Protein 4BVF (pdb70)

CATH classification: 3.40.50.1220 (+1 more: 3.30.1600.10)

Solvent-accessible surface area: 12306 Å² total

Sequence (278 aa):
KLSLQDVAELIRARACQRVVVMVGAGISTPSGIPDFRSPGSGLYSNLQQYDLPYPEAIFELPFFFHNPKPFFTLAKELYPGNYKPNVTHYFLRLLHDKGLLLRLYTQNIDGLERVSGIPASKLVEAHGTFASATCTVCQRPFPGEDIRADVMADRVPRCPVCTGVVKPDIVFFGEPLPQRFLLHVVDFPMADLLLILGTSLEVEPFASLTEAVRSSVPRLLINRRDLVGPLAWHPRSRDVAQLGDVVHGVESLVELLGWTEEMRDLVQRETGKLSGVMR

GO terms:
  GO:0008053 mitochondrial fusion (P, IDA)
  GO:0005759 mitochondrial matrix (C, IDA)
  GO:1901671 positive regulation of superoxide dismutase activity (P, IDA)
  GO:1902553 positive regulation of catalase activity (P, IDA)
  GO:0005739 mitochondrion (C, IDA)
  GO:0008270 zinc ion binding (F, IDA)
  GO:0006476 protein deacetylation (P, IDA)
  GO:0141208 NAD-dependent protein lysine delactylase activity (F, IDA)
  GO:0034979 NAD-dependent protein lysine deacetylase activity (F, EXP)
  GO:0034983 peptidyl-lysine deacetylation (P, IMP)
  GO:0009060 aerobic respiration (P, IMP)
  GO:0005515 protein binding (F, IPI)
  GO:0005739 mitochondrion (C, IMP)
  GO:0034979 NAD-dependent protein lysine deacetylase activity (F, IMP)
  GO:1903862 positive regulation of oxidative phosphorylation (P, IMP)
  GO:0005739 mitochondrion (C, HTP)
  GO:0005654 nucleoplasm (C, TAS)
  GO:0005759 mitochondrial matrix (C, TAS)
  GO:0033558 protein lysine deacetylase activity (F, TAS)
  GO:0034979 NAD-dependent protein lysine deacetylase activity (F, TAS)

Structure (mmCIF, N/CA/C/O backbone):
data_4BVF
#
_entry.id   4BVF
#
_cell.length_a   80.500
_cell.length_b   127.550
_cell.length_c   76.340
_cell.angle_alpha   90.00
_cell.angle_beta   90.00
_cell.angle_gamma   90.00
#
_symmetry.space_group_name_H-M   'C 2 2 21'
#
loop_
_entity.id
_entity.type
_entity.pdbx_description
1 polymer 'NAD-DEPENDENT PROTEIN DEACETYLASE SIRTUIN-3, MITOCHONDRIAL'
2 polymer 'ACETYL-COENZYME A SYNTHETASE 2-LIKE, MITOCHONDRIAL'
3 non-polymer 'ZINC ION'
4 non-polymer 1,2-ETHANEDIOL
5 water water
#
loop_
_atom_site.group_PDB
_atom_site.id
_atom_site.type_symbol
_atom_site.label_atom_id
_atom_site.label_alt_id
_atom_site.label_comp_id
_atom_site.label_asym_id
_atom_site.label_entity_id
_atom_site.label_seq_id
_atom_site.pdbx_PDB_ins_code
_atom_site.Cartn_x
_atom_site.Cartn_y
_atom_site.Cartn_z
_atom_site.occupancy
_atom_site.B_iso_or_equiv
_atom_site.auth_seq_id
_atom_site.auth_comp_id
_atom_site.auth_asym_id
_atom_site.auth_atom_id
_atom_site.pdbx_PDB_model_num
ATOM 1 N N . LYS A 1 7 ? 4.549 -4.031 19.771 1.00 63.61 122 LYS A N 1
ATOM 2 C CA . LYS A 1 7 ? 4.826 -5.363 19.163 1.00 71.13 122 LYS A CA 1
ATOM 3 C C . LYS A 1 7 ? 4.574 -5.404 17.656 1.00 64.36 122 LYS A C 1
ATOM 4 O O . LYS A 1 7 ? 3.427 -5.318 17.215 1.00 60.77 122 LYS A O 1
ATOM 10 N N . LEU A 1 8 ? 5.666 -5.571 16.897 1.00 54.40 123 LEU A N 1
ATOM 11 C CA . LEU A 1 8 ? 5.676 -5.536 15.434 1.00 43.20 123 LEU A CA 1
ATOM 12 C C . LEU A 1 8 ? 5.126 -6.783 14.761 1.00 40.80 123 LEU A C 1
ATOM 13 O O . LEU A 1 8 ? 5.197 -7.866 15.299 1.00 42.26 123 LEU A O 1
ATOM 18 N N . SER A 1 9 ? 4.568 -6.609 13.572 1.00 38.96 124 SER A N 1
ATOM 19 C CA . SER A 1 9 ? 4.142 -7.718 12.746 1.00 40.44 124 SER A CA 1
ATOM 20 C C . SER A 1 9 ? 5.169 -7.932 11.623 1.00 39.70 124 SER A C 1
ATOM 21 O O . SER A 1 9 ? 6.146 -7.172 11.485 1.00 33.29 124 SER A O 1
ATOM 24 N N . LEU A 1 10 ? 4.920 -8.959 10.815 1.00 38.74 125 LEU A N 1
ATOM 25 C CA . LEU A 1 10 ? 5.731 -9.218 9.646 1.00 39.27 125 LEU A CA 1
ATOM 26 C C . LEU A 1 10 ? 5.665 -8.063 8.650 1.00 40.85 125 LEU A C 1
ATOM 27 O O . LEU A 1 10 ? 6.691 -7.700 8.047 1.00 38.00 125 LEU A O 1
ATOM 32 N N . GLN A 1 11 ? 4.469 -7.479 8.498 1.00 42.15 126 GLN A N 1
ATOM 33 C CA . GLN A 1 11 ? 4.269 -6.359 7.577 1.00 40.11 126 GLN A CA 1
ATOM 34 C C . GLN A 1 11 ? 5.102 -5.158 8.009 1.00 39.88 126 GLN A C 1
ATOM 35 O O . GLN A 1 11 ? 5.708 -4.485 7.159 1.00 36.79 126 GLN A O 1
ATOM 41 N N . ASP A 1 12 ? 5.140 -4.916 9.325 1.00 37.66 127 ASP A N 1
ATOM 42 C CA . ASP A 1 12 ? 5.944 -3.838 9.904 1.00 35.89 127 ASP A CA 1
ATOM 43 C C . ASP A 1 12 ? 7.371 -3.954 9.451 1.00 35.29 127 ASP A C 1
ATOM 44 O O . ASP A 1 12 ? 7.970 -2.975 9.026 1.00 42.62 127 ASP A O 1
ATOM 49 N N . VAL A 1 13 ? 7.908 -5.164 9.515 1.00 33.33 128 VAL A N 1
ATOM 50 C CA . VAL A 1 13 ? 9.296 -5.403 9.188 1.00 29.53 128 VAL A CA 1
ATOM 51 C C . VAL A 1 13 ? 9.521 -5.234 7.692 1.00 29.80 128 VAL A C 1
ATOM 52 O O . VAL A 1 13 ? 10.521 -4.619 7.276 1.00 29.34 128 VAL A O 1
ATOM 56 N N . ALA A 1 14 ? 8.604 -5.763 6.881 1.00 28.22 129 ALA A N 1
ATOM 57 C CA . ALA A 1 14 ? 8.688 -5.505 5.442 1.00 31.39 129 ALA A CA 1
ATOM 58 C C . ALA A 1 14 ? 8.705 -3.981 5.192 1.00 33.73 129 ALA A C 1
ATOM 59 O O . ALA A 1 14 ? 9.567 -3.479 4.473 1.00 34.80 129 ALA A O 1
ATOM 61 N N . GLU A 1 15 ? 7.791 -3.266 5.843 1.00 36.24 130 GLU A N 1
ATOM 62 C CA . GLU A 1 15 ? 7.646 -1.841 5.659 1.00 38.14 130 GLU A CA 1
ATOM 63 C C . GLU A 1 15 ? 8.889 -1.100 6.097 1.00 35.63 130 GLU A C 1
ATOM 64 O O . GLU A 1 15 ? 9.298 -0.146 5.408 1.00 36.28 130 GLU A O 1
ATOM 70 N N . LEU A 1 16 ? 9.514 -1.549 7.189 1.00 29.66 131 LEU A N 1
ATOM 71 C CA . LEU A 1 16 ? 10.773 -0.956 7.616 1.00 27.76 131 LEU A CA 1
ATOM 72 C C . LEU A 1 16 ? 11.830 -1.052 6.528 1.00 28.70 131 LEU A C 1
ATOM 73 O O . LEU A 1 16 ? 12.606 -0.104 6.325 1.00 29.22 131 LEU A O 1
ATOM 78 N N . ILE A 1 17 ? 11.873 -2.192 5.837 1.00 27.86 132 ILE A N 1
ATOM 79 C CA . ILE A 1 17 ? 12.833 -2.371 4.769 1.00 28.81 132 ILE A CA 1
ATOM 80 C C . ILE A 1 17 ? 12.466 -1.501 3.582 1.00 29.90 132 ILE A C 1
ATOM 81 O O . ILE A 1 17 ? 13.328 -0.820 2.999 1.00 31.44 132 ILE A O 1
ATOM 86 N N . ARG A 1 18 ? 11.182 -1.508 3.249 1.00 29.14 133 ARG A N 1
ATOM 87 C CA . ARG A 1 18 ? 10.679 -0.740 2.134 1.00 31.48 133 ARG A CA 1
ATOM 88 C C . ARG A 1 18 ? 10.966 0.772 2.275 1.00 32.55 133 ARG A C 1
ATOM 89 O O . ARG A 1 18 ? 11.184 1.441 1.278 1.00 34.71 133 ARG A O 1
ATOM 97 N N . ALA A 1 19 ? 10.993 1.254 3.521 1.00 31.94 134 ALA A N 1
ATOM 98 C CA . ALA A 1 19 ? 11.177 2.654 3.919 1.00 30.11 134 ALA A CA 1
ATOM 99 C C . ALA A 1 19 ? 12.652 2.980 4.076 1.00 32.32 134 ALA A C 1
ATOM 100 O O . ALA A 1 19 ? 13.029 4.128 4.383 1.00 31.52 134 ALA A O 1
ATOM 102 N N . ARG A 1 20 ? 13.490 1.957 3.884 1.00 33.77 135 ARG A N 1
ATOM 103 C CA . ARG A 1 20 ? 14.953 2.041 4.101 1.00 32.52 135 ARG A CA 1
ATOM 104 C C . ARG A 1 20 ? 15.266 2.436 5.514 1.00 32.38 135 ARG A C 1
ATOM 105 O O . ARG A 1 20 ? 16.344 2.954 5.787 1.00 32.37 135 ARG A O 1
ATOM 113 N N . ALA A 1 21 ? 14.317 2.160 6.418 1.00 34.11 136 ALA A N 1
ATOM 114 C CA . ALA A 1 21 ? 14.519 2.354 7.855 1.00 33.11 136 ALA A CA 1
ATOM 115 C C . ALA A 1 21 ? 15.506 1.316 8.329 1.00 36.67 136 ALA A C 1
ATOM 116 O O . ALA A 1 21 ? 16.163 1.523 9.345 1.00 39.97 136 ALA A O 1
ATOM 118 N N . CYS A 1 22 ? 15.597 0.203 7.587 1.00 37.59 137 CYS A N 1
ATOM 119 C CA . CYS A 1 22 ? 16.495 -0.924 7.882 1.00 36.56 137 CYS A CA 1
ATOM 120 C C . CYS A 1 22 ? 17.429 -1.171 6.722 1.00 34.92 137 CYS A C 1
ATOM 121 O O . CYS A 1 22 ? 16.985 -1.424 5.615 1.00 38.55 137 CYS A O 1
ATOM 124 N N . GLN A 1 23 ? 18.718 -1.122 6.950 1.00 33.30 138 GLN A N 1
ATOM 125 C CA . GLN A 1 23 ? 19.620 -1.135 5.813 1.00 37.91 138 GLN A CA 1
ATOM 126 C C . GLN A 1 23 ? 20.674 -2.197 5.916 1.00 39.04 138 GLN A C 1
ATOM 127 O O . GLN A 1 23 ? 21.348 -2.486 4.928 1.00 38.98 138 GLN A O 1
ATOM 133 N N . ARG A 1 24 ? 20.899 -2.688 7.129 1.00 38.74 139 ARG A N 1
ATOM 134 C CA . ARG A 1 24 ? 21.991 -3.621 7.353 1.00 40.44 139 ARG A CA 1
ATOM 135 C C . ARG A 1 24 ? 21.511 -4.840 8.127 1.00 35.05 139 ARG A C 1
ATOM 136 O O . ARG A 1 24 ? 21.423 -4.841 9.366 1.00 32.73 139 ARG A O 1
ATOM 144 N N . VAL A 1 25 ? 21.161 -5.852 7.343 1.00 30.58 140 VAL A N 1
ATOM 145 C CA . VAL A 1 25 ? 20.580 -7.080 7.840 1.00 29.48 140 VAL A CA 1
ATOM 146 C C . VAL A 1 25 ? 21.650 -8.156 8.084 1.00 28.54 140 VAL A C 1
ATOM 147 O O . VAL A 1 25 ? 22.491 -8.465 7.213 1.00 25.54 140 VAL A O 1
ATOM 151 N N . VAL A 1 26 ? 21.626 -8.708 9.287 1.00 26.83 141 VAL A N 1
ATOM 152 C CA . VAL A 1 26 ? 22.413 -9.876 9.573 1.00 28.20 141 VAL A CA 1
ATOM 153 C C . VAL A 1 26 ? 21.443 -11.048 9.616 1.00 30.48 141 VAL A C 1
ATOM 154 O O . VAL A 1 26 ? 20.272 -10.905 10.020 1.00 30.58 141 VAL A O 1
ATOM 158 N N . VAL A 1 27 ? 21.923 -12.205 9.180 1.00 30.00 142 VAL A N 1
ATOM 159 C CA . VAL A 1 27 ? 21.101 -13.400 9.173 1.00 27.75 142 VAL A CA 1
ATOM 160 C C . VAL A 1 27 ? 21.830 -14.593 9.803 1.00 27.75 142 VAL A C 1
ATOM 161 O O . VAL A 1 27 ? 22.989 -14.913 9.446 1.00 27.95 142 VAL A O 1
ATOM 165 N N . MET A 1 28 ? 21.114 -15.276 10.689 1.00 27.01 143 MET A N 1
ATOM 166 C CA . MET A 1 28 ? 21.532 -16.552 11.263 1.00 25.72 143 MET A CA 1
ATOM 167 C C . MET A 1 28 ? 20.658 -17.704 10.769 1.00 24.69 143 MET A C 1
ATOM 168 O O . MET A 1 28 ? 19.430 -17.604 10.792 1.00 23.93 143 MET A O 1
ATOM 173 N N . VAL A 1 29 ? 21.292 -18.794 10.313 1.00 24.15 144 VAL A N 1
ATOM 174 C CA . VAL A 1 29 ? 20.545 -19.949 9.798 1.00 23.16 144 VAL A CA 1
ATOM 175 C C . VAL A 1 29 ? 21.059 -21.288 10.310 1.00 23.97 144 VAL A C 1
ATOM 176 O O . VAL A 1 29 ? 22.215 -21.400 10.749 1.00 25.25 144 VAL A O 1
ATOM 180 N N . GLY A 1 30 ? 20.189 -22.299 10.259 1.00 23.65 145 GLY A N 1
ATOM 181 C CA . GLY A 1 30 ? 20.555 -23.665 10.663 1.00 23.80 145 GLY A CA 1
ATOM 182 C C . GLY A 1 30 ? 19.953 -24.672 9.699 1.00 23.71 145 GLY A C 1
ATOM 183 O O . GLY A 1 30 ? 19.368 -24.281 8.687 1.00 25.05 145 GLY A O 1
ATOM 184 N N . ALA A 1 31 ? 20.098 -25.958 10.013 1.00 22.03 146 ALA A N 1
ATOM 185 C CA . ALA A 1 31 ? 19.625 -27.058 9.174 1.00 20.52 146 ALA A CA 1
ATOM 186 C C . ALA A 1 31 ? 18.201 -26.927 8.636 1.00 20.21 146 ALA A C 1
ATOM 187 O O . ALA A 1 31 ? 17.912 -27.456 7.568 1.00 20.31 146 ALA A O 1
ATOM 189 N N . GLY A 1 32 ? 17.316 -26.242 9.362 1.00 20.46 147 GLY A N 1
ATOM 190 C CA . GLY A 1 32 ? 15.916 -26.056 8.927 1.00 20.77 147 GLY A CA 1
ATOM 191 C C . GLY A 1 32 ? 15.772 -25.352 7.562 1.00 22.49 147 GLY A C 1
ATOM 192 O O . GLY A 1 32 ? 14.778 -25.570 6.847 1.00 24.36 147 GLY A O 1
ATOM 193 N N . ILE A 1 33 ? 16.729 -24.497 7.182 1.00 19.97 148 ILE A N 1
ATOM 194 C CA . ILE A 1 33 ? 16.641 -23.850 5.867 1.00 19.78 148 ILE A CA 1
ATOM 195 C C . ILE A 1 33 ? 16.994 -24.809 4.746 1.00 20.63 148 ILE A C 1
ATOM 196 O O . ILE A 1 33 ? 16.743 -24.481 3.590 1.00 20.94 148 ILE A O 1
ATOM 201 N N . SER A 1 34 ? 17.587 -25.963 5.078 1.00 21.78 149 SER A N 1
ATOM 202 C CA . SER A 1 34 ? 17.961 -26.960 4.062 1.00 22.50 149 SER A CA 1
ATOM 203 C C . SER A 1 34 ? 17.151 -28.240 4.021 1.00 21.76 149 SER A C 1
ATOM 204 O O . SER A 1 34 ? 17.387 -29.076 3.159 1.00 23.91 149 SER A O 1
ATOM 207 N N . THR A 1 35 ? 16.167 -28.391 4.900 1.00 20.73 150 THR A N 1
ATOM 208 C CA . THR A 1 35 ? 15.246 -29.537 4.794 1.00 19.74 150 THR A CA 1
ATOM 209 C C . THR A 1 35 ? 14.406 -29.528 3.518 1.00 21.08 150 THR A C 1
ATOM 210 O O . THR A 1 35 ? 14.127 -30.601 2.970 1.00 22.80 150 THR A O 1
ATOM 214 N N . PRO A 1 36 ? 14.016 -28.326 3.011 1.00 21.87 151 PRO A N 1
ATOM 215 C CA . PRO A 1 36 ? 13.221 -28.387 1.745 1.00 21.87 151 PRO A CA 1
ATOM 216 C C . PRO A 1 36 ? 14.075 -28.847 0.556 1.00 24.55 151 PRO A C 1
ATOM 217 O O . PRO A 1 36 ? 13.544 -29.297 -0.455 1.00 29.29 151 PRO A O 1
ATOM 221 N N . SER A 1 37 ? 15.393 -28.787 0.698 1.00 24.95 152 SER A N 1
ATOM 222 C CA . SER A 1 37 ? 16.304 -29.244 -0.340 1.00 25.18 152 SER A CA 1
ATOM 223 C C . SER A 1 37 ? 16.481 -30.750 -0.283 1.00 26.90 152 SER A C 1
ATOM 224 O O . SER A 1 37 ? 17.161 -31.329 -1.135 1.00 23.87 152 SER A O 1
ATOM 227 N N . GLY A 1 38 ? 15.896 -31.368 0.753 1.00 29.83 153 GLY A N 1
ATOM 228 C CA . GLY A 1 38 ? 15.916 -32.832 0.922 1.00 29.50 153 GLY A CA 1
ATOM 229 C C . GLY A 1 38 ? 16.908 -33.312 1.967 1.00 32.43 153 GLY A C 1
ATOM 230 O O . GLY A 1 38 ? 17.076 -34.514 2.138 1.00 36.37 153 GLY A O 1
ATOM 231 N N . ILE A 1 39 ? 17.582 -32.381 2.651 1.00 28.46 154 ILE A N 1
ATOM 232 C CA . ILE A 1 39 ? 18.621 -32.736 3.582 1.00 25.65 154 ILE A CA 1
ATOM 233 C C . ILE A 1 39 ? 18.025 -32.741 4.963 1.00 27.12 154 ILE A C 1
ATOM 234 O O . ILE A 1 39 ? 17.509 -31.707 5.403 1.00 28.77 154 ILE A O 1
ATOM 239 N N . PRO A 1 40 ? 18.095 -33.885 5.664 1.00 25.47 155 PRO A N 1
ATOM 240 C CA . PRO A 1 40 ? 17.522 -33.948 7.020 1.00 25.49 155 PRO A CA 1
ATOM 241 C C . PRO A 1 40 ? 18.284 -33.117 8.079 1.00 28.26 155 PRO A C 1
ATOM 242 O O . PRO A 1 40 ? 19.525 -33.071 8.062 1.00 25.63 155 PRO A O 1
ATOM 246 N N . ASP A 1 41 ? 17.522 -32.487 8.992 1.00 29.40 156 ASP A N 1
ATOM 247 C CA . ASP A 1 41 ? 18.076 -31.872 10.196 1.00 29.24 156 ASP A CA 1
ATOM 248 C C . ASP A 1 41 ? 18.256 -32.859 11.373 1.00 30.90 156 ASP A C 1
ATOM 249 O O . ASP A 1 41 ? 18.232 -34.063 11.183 1.00 29.77 156 ASP A O 1
ATOM 254 N N . PHE A 1 42 ? 18.465 -32.336 12.580 1.00 33.78 157 PHE A N 1
ATOM 255 C CA . PHE A 1 42 ? 18.547 -33.150 13.791 1.00 34.26 157 PHE A CA 1
ATOM 256 C C . PHE A 1 42 ? 17.166 -33.336 14.395 1.00 35.60 157 PHE A C 1
ATOM 257 O O . PHE A 1 42 ? 16.769 -34.457 14.667 1.00 34.77 157 PHE A O 1
ATOM 265 N N . ARG A 1 43 ? 16.421 -32.235 14.549 1.00 38.42 158 ARG A N 1
ATOM 266 C CA . ARG A 1 43 ? 15.250 -32.179 15.440 1.00 37.18 158 ARG A CA 1
ATOM 267 C C . ARG A 1 43 ? 13.845 -32.262 14.823 1.00 38.24 158 ARG A C 1
ATOM 268 O O . ARG A 1 43 ? 12.864 -32.334 15.562 1.00 36.44 158 ARG A O 1
ATOM 276 N N . SER A 1 44 ? 13.718 -32.287 13.497 1.00 38.62 159 SER A N 1
ATOM 277 C CA . SER A 1 44 ? 12.400 -32.596 12.924 1.00 41.15 159 SER A CA 1
ATOM 278 C C . SER A 1 44 ? 11.927 -34.046 13.266 1.00 44.31 159 SER A C 1
ATOM 279 O O . SER A 1 44 ? 12.747 -35.002 13.306 1.00 41.52 159 SER A O 1
ATOM 282 N N . PRO A 1 45 ? 10.608 -34.216 13.530 1.00 47.70 160 PRO A N 1
ATOM 283 C CA . PRO A 1 45 ? 10.025 -35.569 13.796 1.00 42.34 160 PRO A CA 1
ATOM 284 C C . PRO A 1 45 ? 10.151 -36.487 12.577 1.00 39.39 160 PRO A C 1
ATOM 285 O O . PRO A 1 45 ? 10.042 -36.036 11.421 1.00 36.48 160 PRO A O 1
ATOM 289 N N . GLY A 1 46 ? 10.414 -37.762 12.809 1.00 36.61 161 GLY A N 1
ATOM 290 C CA . GLY A 1 46 ? 10.446 -38.695 11.685 1.00 39.40 161 GLY A CA 1
ATOM 291 C C . GLY A 1 46 ? 11.718 -38.612 10.862 1.00 44.85 161 GLY A C 1
ATOM 292 O O . GLY A 1 46 ? 12.516 -39.552 10.868 1.00 51.36 161 GLY A O 1
ATOM 293 N N . SER A 1 47 ? 11.925 -37.495 10.161 1.00 43.98 162 SER A N 1
ATOM 294 C CA . SER A 1 47 ? 13.092 -37.341 9.268 1.00 39.84 162 SER A CA 1
ATOM 295 C C . SER A 1 47 ? 14.340 -36.842 9.977 1.00 40.00 162 SER A C 1
ATOM 296 O O . SER A 1 47 ? 15.461 -36.973 9.447 1.00 37.31 162 SER A O 1
ATOM 299 N N . GLY A 1 48 ? 14.149 -36.236 11.150 1.00 38.14 163 GLY A N 1
ATOM 300 C CA . GLY A 1 48 ? 15.282 -35.661 11.874 1.00 40.40 163 GLY A CA 1
ATOM 301 C C . GLY A 1 48 ? 16.200 -36.774 12.354 1.00 40.79 163 GLY A C 1
ATOM 302 O O . GLY A 1 48 ? 15.749 -37.882 12.669 1.00 43.95 163 GLY A O 1
ATOM 303 N N . LEU A 1 49 ? 17.484 -36.473 12.4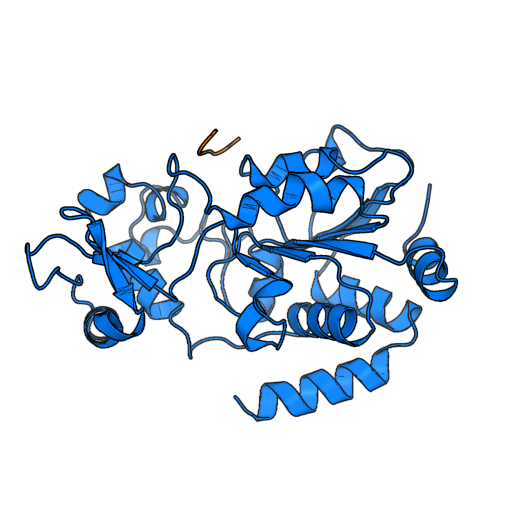20 1.00 38.48 164 LEU A N 1
ATOM 304 C CA . LEU A 1 49 ? 18.493 -37.422 12.865 1.00 36.81 164 LEU A CA 1
ATOM 305 C C . LEU A 1 49 ? 18.158 -38.126 14.185 1.00 36.10 164 LEU A C 1
ATOM 306 O O . LEU A 1 49 ? 18.490 -39.304 14.332 1.00 32.30 164 LEU A O 1
ATOM 311 N N . TYR A 1 50 ? 17.480 -37.430 15.110 1.00 34.66 165 TYR A N 1
ATOM 312 C CA . TYR A 1 50 ? 17.018 -38.048 16.366 1.00 35.23 165 TYR A CA 1
ATOM 313 C C . TYR A 1 50 ? 16.197 -39.298 16.158 1.00 35.69 165 TYR A C 1
ATOM 314 O O . TYR A 1 50 ? 16.302 -40.229 16.922 1.00 38.54 165 TYR A O 1
ATOM 323 N N . SER A 1 51 ? 15.402 -39.362 15.108 1.00 39.40 166 SER A N 1
ATOM 324 C CA . SER A 1 51 ? 14.682 -40.617 14.854 1.00 41.15 166 SER A CA 1
ATOM 325 C C . SER A 1 51 ? 15.246 -41.491 13.710 1.00 39.41 166 SER A C 1
ATOM 326 O O . SER A 1 51 ? 14.507 -42.219 13.071 1.00 42.67 166 SER A O 1
ATOM 329 N N . ASN A 1 52 ? 16.553 -41.444 13.471 1.00 38.15 167 ASN A N 1
ATOM 330 C CA . ASN A 1 52 ? 17.151 -42.227 12.389 1.00 38.29 167 ASN A CA 1
ATOM 331 C C . ASN A 1 52 ? 18.561 -42.683 12.671 1.00 41.15 167 ASN A C 1
ATOM 332 O O . ASN A 1 52 ? 19.420 -42.738 11.756 1.00 46.88 167 ASN A O 1
ATOM 337 N N . LEU A 1 53 ? 18.796 -43.015 13.933 1.00 38.75 168 LEU A N 1
ATOM 338 C CA . LEU A 1 53 ? 20.127 -43.310 14.407 1.00 41.40 168 LEU A CA 1
ATOM 339 C C . LEU A 1 53 ? 20.709 -44.629 13.851 1.00 47.63 168 LEU A C 1
ATOM 340 O O . LEU A 1 53 ? 21.913 -44.885 13.978 1.00 45.21 168 LEU A O 1
ATOM 345 N N . GLN A 1 54 ? 19.862 -45.460 13.236 1.00 57.01 169 GLN A N 1
ATOM 346 C CA . GLN A 1 54 ? 20.290 -46.770 12.737 1.00 58.12 169 GLN A CA 1
ATOM 347 C C . GLN A 1 54 ? 20.690 -46.769 11.281 1.00 59.52 169 GLN A C 1
ATOM 348 O O . GLN A 1 54 ? 21.617 -47.468 10.877 1.00 54.63 169 GLN A O 1
ATOM 354 N N . GLN A 1 55 ? 20.002 -45.981 10.477 1.00 64.47 170 GLN A N 1
ATOM 355 C CA . GLN A 1 55 ? 20.490 -45.793 9.134 1.00 73.49 170 GLN A CA 1
ATOM 356 C C . GLN A 1 55 ? 21.923 -45.260 9.251 1.00 71.04 170 GLN A C 1
ATOM 357 O O . GLN A 1 55 ? 22.733 -45.421 8.336 1.00 68.77 170 GLN A O 1
ATOM 363 N N . TYR A 1 56 ? 22.242 -44.652 10.394 1.00 67.41 171 TYR A N 1
ATOM 364 C CA . TYR A 1 56 ? 23.544 -44.001 10.549 1.00 63.03 171 TYR A CA 1
ATOM 365 C C . TYR A 1 56 ? 24.523 -44.714 11.468 1.00 54.78 171 TYR A C 1
ATOM 366 O O . TYR A 1 56 ? 25.735 -44.510 11.355 1.00 46.91 171 TYR A O 1
ATOM 375 N N . ASP A 1 57 ? 24.002 -45.542 12.371 1.00 49.03 172 ASP A N 1
ATOM 376 C CA . ASP A 1 57 ? 24.834 -46.291 13.325 1.00 46.74 172 ASP A CA 1
ATOM 377 C C . ASP A 1 57 ? 25.496 -45.392 14.404 1.00 45.37 172 ASP A C 1
ATOM 378 O O . ASP A 1 57 ? 26.650 -45.562 14.793 1.00 42.56 172 ASP A O 1
ATOM 383 N N . LEU A 1 58 ? 24.727 -44.422 14.870 1.00 43.89 173 LEU A N 1
ATOM 384 C CA . LEU A 1 58 ? 25.131 -43.488 15.897 1.00 38.24 173 LEU A CA 1
ATOM 385 C C . LEU A 1 58 ? 24.470 -43.874 17.209 1.00 36.16 173 LEU A C 1
ATOM 386 O O . LEU A 1 58 ? 23.324 -44.329 17.206 1.00 38.16 173 LEU A O 1
ATOM 391 N N . PRO A 1 59 ? 25.174 -43.690 18.340 1.00 34.37 174 PRO A N 1
ATOM 392 C CA . PRO A 1 59 ? 24.491 -43.824 19.643 1.00 31.00 174 PRO A CA 1
ATOM 393 C C . PRO A 1 59 ? 23.485 -42.668 19.842 1.00 29.27 174 PRO A C 1
ATOM 394 O O . PRO A 1 59 ? 22.459 -42.839 20.502 1.00 30.69 174 PRO A O 1
ATOM 398 N N . TYR A 1 60 ? 23.776 -41.515 19.251 1.00 26.54 175 TYR A N 1
ATOM 399 C CA . TYR A 1 60 ? 22.977 -40.302 19.404 1.00 28.63 175 TYR A CA 1
ATOM 400 C C . TYR A 1 60 ? 23.462 -39.308 18.334 1.00 30.25 175 TYR A C 1
ATOM 401 O O . TYR A 1 60 ? 24.583 -39.415 17.835 1.00 30.22 175 TYR A O 1
ATOM 410 N N . PRO A 1 61 ? 22.619 -38.346 17.957 1.00 31.20 176 PRO A N 1
ATOM 411 C CA . PRO A 1 61 ? 22.966 -37.547 16.756 1.00 31.23 176 PRO A CA 1
ATOM 412 C C . PRO A 1 61 ? 24.291 -36.808 16.868 1.00 29.49 176 PRO A C 1
ATOM 413 O O . PRO A 1 61 ? 25.088 -36.858 15.952 1.00 28.26 176 PRO A O 1
ATOM 417 N N . GLU A 1 62 ? 24.524 -36.135 17.993 1.00 32.35 177 GLU A N 1
ATOM 418 C CA . GLU A 1 62 ? 25.740 -35.308 18.184 1.00 31.30 177 GLU A CA 1
ATOM 419 C C . GLU A 1 62 ? 27.071 -36.081 17.973 1.00 29.56 177 GLU A C 1
ATOM 420 O O . GLU A 1 62 ? 28.075 -35.464 17.663 1.00 31.79 177 GLU A O 1
ATOM 426 N N . ALA A 1 63 ? 27.074 -37.405 18.156 1.00 26.16 178 ALA A N 1
ATOM 427 C CA . ALA A 1 63 ? 28.288 -38.222 18.064 1.00 27.62 178 ALA A CA 1
ATOM 428 C C . ALA A 1 63 ? 29.013 -38.045 16.709 1.00 28.50 178 ALA A C 1
ATOM 429 O O . ALA A 1 63 ? 30.267 -38.088 16.614 1.00 27.31 178 ALA A O 1
ATOM 431 N N . ILE A 1 64 ? 28.211 -37.861 15.664 1.00 25.88 179 ILE A N 1
ATOM 432 C CA . ILE A 1 64 ? 28.742 -37.682 14.342 1.00 25.59 179 ILE A CA 1
ATOM 433 C C . ILE A 1 64 ? 29.705 -36.460 14.303 1.00 24.90 179 ILE A C 1
ATOM 434 O O . ILE A 1 64 ? 30.565 -36.388 13.443 1.00 23.10 179 ILE A O 1
ATOM 439 N N . PHE A 1 65 ? 29.575 -35.537 15.265 1.00 22.77 180 PHE A N 1
ATOM 440 C CA . PHE A 1 65 ? 30.436 -34.362 15.349 1.00 22.19 180 PHE A CA 1
ATOM 441 C C . PHE A 1 65 ? 31.272 -34.319 16.612 1.00 21.35 180 PHE A C 1
ATOM 442 O O . PHE A 1 65 ? 31.621 -33.249 17.081 1.00 23.75 180 PHE A O 1
ATOM 450 N N . GLU A 1 66 ? 31.612 -35.477 17.146 1.00 20.28 181 GLU A N 1
ATOM 451 C CA . GLU A 1 66 ? 32.435 -35.543 18.349 1.00 19.67 181 GLU A CA 1
ATOM 452 C C . GLU A 1 66 ? 33.678 -36.293 18.010 1.00 19.76 181 GLU A C 1
ATOM 453 O O . GLU A 1 66 ? 33.663 -37.286 17.251 1.00 21.30 181 GLU A O 1
ATOM 459 N N . LEU A 1 67 ? 34.777 -35.833 18.561 1.00 18.62 182 LEU A N 1
ATOM 460 C CA . LEU A 1 67 ? 36.040 -36.382 18.175 1.00 17.80 182 LEU A CA 1
ATOM 461 C C . LEU A 1 67 ? 36.226 -37.773 18.757 1.00 17.35 182 LEU A C 1
ATOM 462 O O . LEU A 1 67 ? 36.754 -38.643 18.073 1.00 17.08 182 LEU A O 1
ATOM 467 N N . PRO A 1 68 ? 35.794 -38.000 20.022 1.00 17.87 183 PRO A N 1
ATOM 468 C CA . PRO A 1 68 ? 36.071 -39.347 20.574 1.00 18.41 183 PRO A CA 1
ATOM 469 C C . PRO A 1 68 ? 35.394 -40.434 19.743 1.00 18.98 183 PRO A C 1
ATOM 470 O O . PRO A 1 68 ? 36.019 -41.453 19.360 1.00 18.23 183 PRO A O 1
ATOM 474 N N . PHE A 1 69 ? 34.134 -40.205 19.420 1.00 20.47 184 PHE A N 1
ATOM 475 C CA . PHE A 1 69 ? 33.459 -41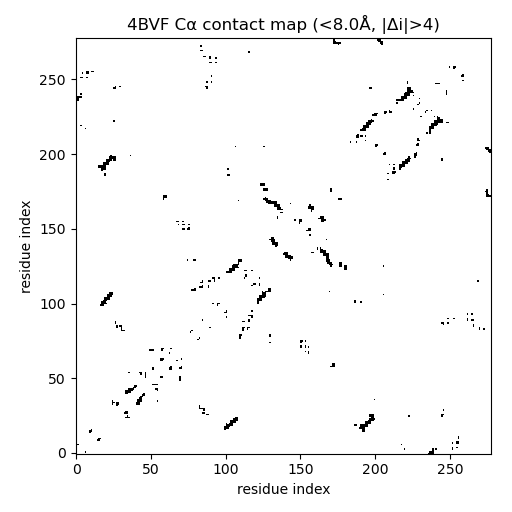.157 18.592 1.00 23.32 184 PHE A CA 1
ATOM 476 C C . PHE A 1 69 ? 34.095 -41.225 17.180 1.00 22.92 184 PHE A C 1
ATOM 477 O O . PHE A 1 69 ? 34.251 -42.306 16.602 1.00 21.42 184 PHE A O 1
ATOM 485 N N . PHE A 1 70 ? 34.478 -40.070 16.637 1.00 21.95 185 PHE A N 1
ATOM 486 C CA . PHE A 1 70 ? 35.055 -40.031 15.291 1.00 20.13 185 PHE A CA 1
ATOM 487 C C . PHE A 1 70 ? 36.277 -40.909 15.248 1.00 21.48 185 PHE A C 1
ATOM 488 O O . PHE A 1 70 ? 36.361 -41.764 14.365 1.00 22.87 185 PHE A O 1
ATOM 496 N N . PHE A 1 71 ? 37.217 -40.737 16.199 1.00 21.36 186 PHE A N 1
ATOM 497 C CA . PHE A 1 71 ? 38.473 -41.510 16.139 1.00 20.57 186 PHE A CA 1
ATOM 498 C C . PHE A 1 71 ? 38.215 -42.961 16.415 1.00 22.21 186 PHE A C 1
ATOM 499 O O . PHE A 1 71 ? 38.881 -43.827 15.913 1.00 22.62 186 PHE A O 1
ATOM 507 N N . HIS A 1 72 ? 37.182 -43.228 17.185 1.00 27.49 187 HIS A N 1
ATOM 508 C CA . HIS A 1 72 ? 36.744 -44.594 17.373 1.00 29.40 187 HIS A CA 1
ATOM 509 C C . HIS A 1 72 ? 36.177 -45.179 16.073 1.00 27.83 187 HIS A C 1
ATOM 510 O O . HIS A 1 72 ? 36.465 -46.328 15.707 1.00 27.42 187 HIS A O 1
ATOM 517 N N . ASN A 1 73 ? 35.371 -44.381 15.379 1.00 26.34 188 ASN A N 1
ATOM 518 C CA . ASN A 1 73 ? 34.718 -44.851 14.187 1.00 24.13 188 ASN A CA 1
ATOM 519 C C . ASN A 1 73 ? 34.290 -43.765 13.177 1.00 24.35 188 ASN A C 1
ATOM 520 O O . ASN A 1 73 ? 33.239 -43.128 13.302 1.00 23.19 188 ASN A O 1
ATOM 525 N N . PRO A 1 74 ? 35.109 -43.567 12.148 1.00 22.87 189 PRO A N 1
ATOM 526 C CA . PRO A 1 74 ? 34.864 -42.423 11.278 1.00 22.93 189 PRO A CA 1
ATOM 527 C C . PRO A 1 74 ? 33.845 -42.707 10.174 1.00 24.65 189 PRO A C 1
ATOM 528 O O . PRO A 1 74 ? 33.425 -41.781 9.447 1.00 24.39 189 PRO A O 1
ATOM 532 N N . LYS A 1 75 ? 33.452 -43.975 10.048 1.00 26.55 190 LYS A N 1
ATOM 533 C CA . LYS A 1 75 ? 32.495 -44.404 9.012 1.00 28.12 190 LYS A CA 1
ATOM 534 C C . LYS A 1 75 ? 31.180 -43.554 8.924 1.00 27.24 190 LYS A C 1
ATOM 535 O O . LYS A 1 75 ? 30.830 -43.048 7.820 1.00 26.69 190 LYS A O 1
ATOM 541 N N . PRO A 1 76 ? 30.448 -43.407 10.058 1.00 25.55 191 PRO A N 1
ATOM 542 C CA . PRO A 1 76 ? 29.208 -42.628 9.962 1.00 25.87 191 PRO A CA 1
ATOM 543 C C . PRO A 1 76 ? 29.463 -41.175 9.501 1.00 27.21 191 PRO A C 1
ATOM 544 O O . PRO A 1 76 ? 28.826 -40.705 8.544 1.00 28.81 191 PRO A O 1
ATOM 548 N N . PHE A 1 77 ? 30.405 -40.478 10.121 1.00 24.25 192 PHE A N 1
ATOM 549 C CA . PHE A 1 77 ? 30.684 -39.163 9.624 1.00 24.06 192 PHE A CA 1
ATOM 550 C C . PHE A 1 77 ? 30.950 -39.195 8.138 1.00 23.40 192 PHE A C 1
ATOM 551 O O . PHE A 1 77 ? 30.411 -38.404 7.398 1.00 23.93 192 PHE A O 1
ATOM 559 N N . PHE A 1 78 ? 31.805 -40.105 7.696 1.00 25.44 193 PHE A N 1
ATOM 560 C CA . PHE A 1 78 ? 32.186 -40.130 6.269 1.00 25.04 193 PHE A CA 1
ATOM 561 C C . PHE A 1 78 ? 31.088 -40.504 5.265 1.00 25.29 193 PHE A C 1
ATOM 562 O O . PHE A 1 78 ? 31.149 -40.105 4.120 1.00 25.87 193 PHE A O 1
ATOM 570 N N . THR A 1 79 ? 30.102 -41.280 5.721 1.00 24.43 194 THR A N 1
ATOM 571 C CA . THR A 1 79 ? 28.844 -41.469 5.034 1.00 24.00 194 THR A CA 1
ATOM 572 C C . THR A 1 79 ? 28.087 -40.179 4.828 1.00 25.06 194 THR A C 1
ATOM 573 O O . THR A 1 79 ? 27.633 -39.886 3.734 1.00 27.89 194 THR A O 1
ATOM 577 N N . LEU A 1 80 ? 27.933 -39.402 5.886 1.00 26.00 195 LEU A N 1
ATOM 578 C CA . LEU A 1 80 ? 27.328 -38.086 5.767 1.00 27.26 195 LEU A CA 1
ATOM 579 C C . LEU A 1 80 ? 28.142 -37.203 4.834 1.00 29.56 195 LEU A C 1
ATOM 580 O O . LEU A 1 80 ? 27.588 -36.450 4.027 1.00 30.52 195 LEU A O 1
ATOM 585 N N . ALA A 1 81 ? 29.462 -37.275 4.949 1.00 29.66 196 ALA A N 1
ATOM 586 C CA . ALA A 1 81 ? 30.298 -36.513 4.052 1.00 30.45 196 ALA A CA 1
ATOM 587 C C . ALA A 1 81 ? 29.990 -36.914 2.604 1.00 30.62 196 ALA A C 1
ATOM 588 O O . ALA A 1 81 ? 29.849 -36.073 1.723 1.00 29.66 196 ALA A O 1
ATOM 590 N N . LYS A 1 82 ? 29.873 -38.214 2.371 1.00 32.01 197 LYS A N 1
ATOM 591 C CA . LYS A 1 82 ? 29.508 -38.732 1.054 1.00 32.43 197 LYS A CA 1
ATOM 592 C C . LYS A 1 82 ? 28.195 -38.098 0.554 1.00 31.79 197 LYS A C 1
ATOM 593 O O . LYS A 1 82 ? 28.141 -37.540 -0.552 1.00 25.82 197 LYS A O 1
ATOM 599 N N . GLU A 1 83 ? 27.161 -38.167 1.410 1.00 34.53 198 GLU A N 1
ATOM 600 C CA . GLU A 1 83 ? 25.832 -37.613 1.104 1.00 35.99 198 GLU A CA 1
ATOM 601 C C . GLU A 1 83 ? 25.879 -36.131 0.834 1.00 37.32 198 GLU A C 1
ATOM 602 O O . GLU A 1 83 ? 25.186 -35.679 -0.059 1.00 40.69 198 GLU A O 1
ATOM 608 N N . LEU A 1 84 ? 26.712 -35.383 1.568 1.00 36.94 199 LEU A N 1
ATOM 609 C CA . LEU A 1 84 ? 26.653 -33.932 1.521 1.00 38.92 199 LEU A CA 1
ATOM 610 C C . LEU A 1 84 ? 27.688 -33.344 0.636 1.00 47.74 199 LEU A C 1
ATOM 611 O O . LEU A 1 84 ? 27.862 -32.124 0.637 1.00 58.31 199 LEU A O 1
ATOM 616 N N . TYR A 1 85 ? 28.420 -34.170 -0.089 1.00 53.37 200 TYR A N 1
ATOM 617 C CA . TYR A 1 85 ? 29.574 -33.619 -0.748 1.00 59.67 200 TYR A CA 1
ATOM 618 C C . TYR A 1 85 ? 29.099 -32.808 -1.946 1.00 68.57 200 TYR A C 1
ATOM 619 O O . TYR A 1 85 ? 28.232 -33.283 -2.713 1.00 68.43 200 TYR A O 1
ATOM 628 N N . PRO A 1 86 ? 29.610 -31.553 -2.059 1.00 74.52 201 PRO A N 1
ATOM 629 C CA . PRO A 1 86 ? 29.305 -30.660 -3.165 1.00 70.18 201 PRO A CA 1
ATOM 630 C C . PRO A 1 86 ? 28.946 -31.411 -4.449 1.00 64.71 201 PRO A C 1
ATOM 631 O O . PRO A 1 86 ? 29.650 -32.327 -4.852 1.00 66.86 201 PRO A O 1
ATOM 635 N N . GLY A 1 87 ? 27.824 -31.026 -5.049 1.00 63.14 202 GLY A N 1
ATOM 636 C CA . GLY A 1 87 ? 27.259 -31.687 -6.206 1.00 50.24 202 GLY A CA 1
ATOM 637 C C . GLY A 1 87 ? 25.848 -32.128 -5.864 1.00 54.90 202 GLY A C 1
ATOM 638 O O . GLY A 1 87 ? 24.916 -31.945 -6.635 1.00 53.21 202 GLY A O 1
ATOM 639 N N . ASN A 1 88 ? 25.668 -32.670 -4.667 1.00 57.52 203 ASN A N 1
ATOM 640 C CA . ASN A 1 88 ? 24.532 -33.555 -4.431 1.00 52.37 203 ASN A CA 1
ATOM 641 C C . ASN A 1 88 ? 23.129 -32.918 -4.279 1.00 51.81 203 ASN A C 1
ATOM 642 O O . ASN A 1 88 ? 22.154 -33.328 -4.923 1.00 48.92 203 ASN A O 1
ATOM 647 N N . TYR A 1 89 ? 23.023 -31.927 -3.411 1.00 47.15 204 TYR A N 1
ATOM 648 C CA . TYR A 1 89 ? 21.748 -31.297 -3.185 1.00 38.96 204 TYR A CA 1
ATOM 649 C C . TYR A 1 89 ? 21.753 -29.931 -3.831 1.00 33.79 204 TYR A C 1
ATOM 650 O O . TYR A 1 89 ? 22.792 -29.466 -4.240 1.00 36.11 204 TYR A O 1
ATOM 659 N N . LYS A 1 90 ? 20.610 -29.280 -3.944 1.00 31.47 205 LYS A N 1
ATOM 660 C CA . LYS A 1 90 ? 20.580 -27.955 -4.559 1.00 31.39 205 LYS A CA 1
ATOM 661 C C . LYS A 1 90 ? 20.040 -26.941 -3.591 1.00 29.17 205 LYS A C 1
ATOM 662 O O . LYS A 1 90 ? 19.317 -27.293 -2.671 1.00 31.45 205 LYS A O 1
ATOM 668 N N . PRO A 1 91 ? 20.332 -25.656 -3.802 1.00 26.95 206 PRO A N 1
ATOM 669 C CA . PRO A 1 91 ? 19.674 -24.697 -2.897 1.00 25.80 206 PRO A CA 1
ATOM 670 C C . PRO A 1 91 ? 18.153 -24.654 -3.114 1.00 26.34 206 PRO A C 1
ATOM 671 O O . PRO A 1 91 ? 17.683 -25.011 -4.201 1.00 32.84 206 PRO A O 1
ATOM 675 N N . ASN A 1 92 ? 17.377 -24.251 -2.116 1.00 23.76 207 ASN A N 1
ATOM 676 C CA . ASN A 1 92 ? 15.963 -24.047 -2.332 1.00 22.46 207 ASN A CA 1
ATOM 677 C C . ASN A 1 92 ? 15.678 -22.582 -2.211 1.00 22.64 207 ASN A C 1
ATOM 678 O O . ASN A 1 92 ? 16.606 -21.772 -2.117 1.00 20.77 207 ASN A O 1
ATOM 683 N N . VAL A 1 93 ? 14.384 -22.254 -2.151 1.00 23.70 208 VAL A N 1
ATOM 684 C CA . VAL A 1 93 ? 13.897 -20.870 -2.202 1.00 22.13 208 VAL A CA 1
ATOM 685 C C . VAL A 1 93 ? 14.373 -20.073 -1.013 1.00 23.55 208 VAL A C 1
ATOM 686 O O . VAL A 1 93 ? 14.648 -18.872 -1.129 1.00 24.15 208 VAL A O 1
ATOM 690 N N . THR A 1 94 ? 14.487 -20.736 0.132 1.00 23.36 209 THR A N 1
ATOM 691 C CA . THR A 1 94 ? 15.026 -20.048 1.297 1.00 24.41 209 THR A CA 1
ATOM 692 C C . THR A 1 94 ? 16.429 -19.504 0.966 1.00 24.72 209 THR A C 1
ATOM 693 O O . THR A 1 94 ? 16.724 -18.341 1.194 1.00 22.71 209 THR A O 1
ATOM 697 N N . HIS A 1 95 ? 17.280 -20.341 0.386 1.00 25.90 210 HIS A N 1
ATOM 698 C CA . HIS A 1 95 ? 18.610 -19.872 0.006 1.00 27.49 210 HIS A CA 1
ATOM 699 C C . HIS A 1 95 ? 18.555 -18.716 -0.975 1.00 28.02 210 HIS A C 1
ATOM 700 O O . HIS A 1 95 ? 19.286 -17.747 -0.807 1.00 32.01 210 HIS A O 1
ATOM 707 N N . TYR A 1 96 ? 17.724 -18.823 -2.007 1.00 27.58 211 TYR A N 1
ATOM 708 C CA . TYR A 1 96 ? 17.724 -17.801 -3.068 1.00 27.55 211 TYR A CA 1
ATOM 709 C C . TYR A 1 96 ? 17.168 -16.480 -2.553 1.00 28.77 211 TYR A C 1
ATOM 710 O O . TYR A 1 96 ? 17.596 -15.401 -2.996 1.00 28.71 211 TYR A O 1
ATOM 719 N N . PHE A 1 97 ? 16.247 -16.556 -1.588 1.00 27.10 212 PHE A N 1
ATOM 720 C CA . PHE A 1 97 ? 15.796 -15.339 -0.933 1.00 27.73 212 PHE A CA 1
ATOM 721 C C . PHE A 1 97 ? 16.975 -14.582 -0.269 1.00 28.64 212 PHE A C 1
ATOM 722 O O . PHE A 1 97 ? 17.086 -13.348 -0.355 1.00 29.06 212 PHE A O 1
ATOM 730 N N . LEU A 1 98 ? 17.858 -15.333 0.376 1.00 27.23 213 LEU A N 1
ATOM 731 C CA . LEU A 1 98 ? 18.992 -14.736 1.019 1.00 27.96 213 LEU A CA 1
ATOM 732 C C . LEU A 1 98 ? 19.880 -14.164 -0.072 1.00 28.43 213 LEU A C 1
ATOM 733 O O . LEU A 1 98 ? 20.446 -13.054 0.064 1.00 28.97 213 LEU A O 1
ATOM 738 N N . ARG A 1 99 ? 19.965 -14.900 -1.177 1.00 25.52 214 ARG A N 1
ATOM 739 C CA . ARG A 1 99 ? 20.764 -14.426 -2.301 1.00 25.75 214 ARG A CA 1
ATOM 740 C C . ARG A 1 99 ? 20.232 -13.089 -2.800 1.00 25.46 214 ARG A C 1
ATOM 741 O O . ARG A 1 99 ? 21.006 -12.188 -3.090 1.00 23.67 214 ARG A O 1
ATOM 749 N N . LEU A 1 100 ? 18.899 -12.982 -2.839 1.00 25.92 215 LEU A N 1
ATOM 750 C CA . LEU A 1 100 ? 18.200 -11.822 -3.365 1.00 25.47 215 LEU A CA 1
ATOM 751 C C . LEU A 1 100 ? 18.348 -10.623 -2.436 1.00 26.96 215 LEU A C 1
ATOM 752 O O . LEU A 1 100 ? 18.434 -9.483 -2.920 1.00 27.74 215 LEU A O 1
ATOM 757 N N . LEU A 1 101 ? 18.391 -10.903 -1.119 1.00 26.39 216 LEU A N 1
ATOM 758 C CA . LEU A 1 101 ? 18.743 -9.938 -0.059 1.00 24.96 216 LEU A CA 1
ATOM 759 C C . LEU A 1 101 ? 20.132 -9.337 -0.350 1.00 27.59 216 LEU A C 1
ATOM 760 O O . LEU A 1 101 ? 20.326 -8.104 -0.304 1.00 28.58 216 LEU A O 1
ATOM 765 N N . HIS A 1 102 ? 21.092 -10.205 -0.683 1.00 27.86 217 HIS A N 1
ATOM 766 C CA . HIS A 1 102 ? 22.430 -9.745 -1.020 1.00 26.31 217 HIS A CA 1
ATOM 767 C C . HIS A 1 102 ? 22.372 -8.841 -2.227 1.00 26.63 217 HIS A C 1
ATOM 768 O O . HIS A 1 102 ? 22.898 -7.725 -2.207 1.00 26.91 217 HIS A O 1
ATOM 775 N N . ASP A 1 103 ? 21.730 -9.347 -3.279 1.00 27.87 218 ASP A N 1
ATOM 776 C CA . ASP A 1 103 ? 21.675 -8.684 -4.580 1.00 28.16 218 ASP A CA 1
ATOM 777 C C . ASP A 1 103 ? 20.985 -7.342 -4.466 1.00 28.47 218 ASP A C 1
ATOM 778 O O . ASP A 1 103 ? 21.307 -6.405 -5.193 1.00 27.08 218 ASP A O 1
ATOM 783 N N . LYS A 1 104 ? 20.042 -7.250 -3.534 1.00 29.33 219 LYS A N 1
ATOM 784 C CA . LYS A 1 104 ? 19.332 -5.996 -3.322 1.00 28.45 219 LYS A CA 1
ATOM 785 C C . LYS A 1 104 ? 20.077 -5.024 -2.403 1.00 28.89 219 LYS A C 1
ATOM 786 O O . LYS A 1 104 ? 19.546 -3.971 -2.097 1.00 33.79 219 LYS A O 1
ATOM 792 N N . GLY A 1 105 ? 21.317 -5.355 -2.012 1.00 27.06 220 GLY A N 1
ATOM 793 C CA . GLY A 1 105 ? 22.195 -4.460 -1.237 1.00 23.46 220 GLY A CA 1
ATOM 794 C C . GLY A 1 105 ? 21.878 -4.480 0.239 1.00 25.38 220 GLY A C 1
ATOM 795 O O . GLY A 1 105 ? 22.367 -3.659 1.016 1.00 26.11 220 GLY A O 1
ATOM 796 N N . LEU A 1 106 ? 21.096 -5.458 0.665 1.00 25.99 221 LEU A N 1
ATOM 797 C CA . LEU A 1 106 ? 20.705 -5.521 2.076 1.00 24.95 221 LEU A CA 1
ATOM 798 C C . LEU A 1 106 ? 21.561 -6.372 3.022 1.00 24.41 221 LEU A C 1
ATOM 799 O O . LEU A 1 106 ? 21.439 -6.247 4.257 1.00 23.78 221 LEU A O 1
ATOM 804 N N . LEU A 1 107 ? 22.402 -7.252 2.481 1.00 24.02 222 LEU A N 1
ATOM 805 C CA . LEU A 1 107 ? 23.016 -8.264 3.359 1.00 23.82 222 LEU A CA 1
ATOM 806 C C . LEU A 1 107 ? 24.333 -7.828 3.950 1.00 25.27 222 LEU A C 1
ATOM 807 O O . LEU A 1 107 ? 25.322 -7.723 3.228 1.00 26.94 222 LEU A O 1
ATOM 812 N N . LEU A 1 108 ? 24.351 -7.579 5.254 1.00 25.91 223 LEU A N 1
ATOM 813 C CA . LEU A 1 108 ? 25.588 -7.290 5.934 1.00 27.41 223 LEU A CA 1
ATOM 814 C C . LEU A 1 108 ? 26.449 -8.542 5.999 1.00 28.60 223 LEU A C 1
ATOM 815 O O . LEU A 1 108 ? 27.576 -8.553 5.505 1.00 29.81 223 LEU A O 1
ATOM 820 N N . ARG A 1 109 ? 25.910 -9.592 6.616 1.00 29.72 224 ARG A N 1
ATOM 821 C CA . ARG A 1 109 ? 26.590 -10.884 6.707 1.00 29.51 224 ARG A CA 1
ATOM 822 C C . ARG A 1 109 ? 25.584 -11.968 6.914 1.00 28.95 224 ARG A C 1
ATOM 823 O O . ARG A 1 109 ? 24.507 -11.740 7.514 1.00 31.99 224 ARG A O 1
ATOM 831 N N . LEU A 1 110 ? 25.933 -13.157 6.438 1.00 26.54 225 LEU A N 1
ATOM 832 C CA . LEU A 1 110 ? 25.108 -14.328 6.699 1.00 25.13 225 LEU A CA 1
ATOM 833 C C . LEU A 1 110 ? 25.914 -15.352 7.491 1.00 27.46 225 LEU A C 1
ATOM 834 O O . LEU A 1 110 ? 26.939 -15.916 7.014 1.00 28.40 225 LEU A O 1
ATOM 839 N N . TYR A 1 111 ? 25.455 -15.593 8.711 1.00 26.07 226 TYR A N 1
ATOM 840 C CA . TYR A 1 111 ? 26.092 -16.571 9.552 1.00 25.18 226 TYR A CA 1
ATOM 841 C C . TYR A 1 111 ? 25.299 -17.859 9.481 1.00 26.52 226 TYR A C 1
ATOM 842 O O . TYR A 1 111 ? 24.061 -17.859 9.646 1.00 27.66 226 TYR A O 1
ATOM 851 N N . THR A 1 112 ? 26.002 -18.961 9.230 1.00 25.12 227 THR A N 1
ATOM 852 C CA . THR A 1 112 ? 25.349 -20.265 9.007 1.00 22.99 227 THR A CA 1
ATOM 853 C C . THR A 1 112 ? 25.972 -21.386 9.845 1.00 24.06 227 THR A C 1
ATOM 854 O O . THR A 1 112 ? 27.204 -21.523 9.915 1.00 23.87 227 THR A O 1
ATOM 858 N N . GLN A 1 113 ? 25.125 -22.201 10.462 1.00 23.97 228 GLN A N 1
ATOM 859 C CA . GLN A 1 113 ? 25.592 -23.388 11.136 1.00 22.36 228 GLN A CA 1
ATOM 860 C C . GLN A 1 113 ? 25.738 -24.529 10.141 1.00 22.72 228 GLN A C 1
ATOM 861 O O . GLN A 1 113 ? 26.417 -25.503 10.436 1.00 24.12 228 GLN A O 1
ATOM 867 N N . ASN A 1 114 ? 25.121 -24.421 8.963 1.00 21.32 229 ASN A N 1
ATOM 868 C CA . ASN A 1 114 ? 25.127 -25.529 8.001 1.00 21.89 229 ASN A CA 1
ATOM 869 C C . ASN A 1 114 ? 26.510 -25.855 7.415 1.00 23.09 229 ASN A C 1
ATOM 870 O O . ASN A 1 114 ? 27.370 -24.971 7.299 1.00 23.61 229 ASN A O 1
ATOM 875 N N . ILE A 1 115 ? 26.703 -27.118 7.020 1.00 21.98 230 ILE A N 1
ATOM 876 C CA . ILE A 1 115 ? 27.918 -27.557 6.346 1.00 21.67 230 ILE A CA 1
ATOM 877 C C . ILE A 1 115 ? 27.654 -28.067 4.913 1.00 23.36 230 ILE A C 1
ATOM 878 O O . ILE A 1 115 ? 28.516 -28.699 4.269 1.00 24.08 230 ILE A O 1
ATOM 883 N N . ASP A 1 116 ? 26.468 -27.779 4.390 1.00 24.34 231 ASP A N 1
ATOM 884 C CA . ASP A 1 116 ? 26.078 -28.328 3.087 1.00 23.79 231 ASP A CA 1
ATOM 885 C C . ASP A 1 116 ? 26.550 -27.460 1.928 1.00 23.72 231 ASP A C 1
ATOM 886 O O . ASP A 1 116 ? 26.313 -27.815 0.784 1.00 25.05 231 ASP A O 1
ATOM 891 N N . GLY A 1 117 ? 27.167 -26.313 2.220 1.00 22.35 232 GLY A N 1
ATOM 892 C CA . GLY A 1 117 ? 27.669 -25.392 1.197 1.00 21.10 232 GLY A CA 1
ATOM 893 C C . GLY A 1 117 ? 26.635 -24.718 0.307 1.00 22.72 232 GLY A C 1
ATOM 894 O O . GLY A 1 117 ? 26.977 -24.034 -0.663 1.00 21.99 232 GLY A O 1
ATOM 895 N N . LEU A 1 118 ? 25.351 -24.884 0.612 1.00 23.56 233 LEU A N 1
ATOM 896 C CA . LEU A 1 118 ? 24.352 -24.430 -0.332 1.00 23.95 233 LEU A CA 1
ATOM 897 C C . LEU A 1 118 ? 24.315 -22.892 -0.452 1.00 26.14 233 LEU A C 1
ATOM 898 O O . LEU A 1 118 ? 23.896 -22.359 -1.483 1.00 28.62 233 LEU A O 1
ATOM 903 N N . GLU A 1 119 ? 24.782 -22.196 0.585 1.00 24.80 234 GLU A N 1
ATOM 904 C CA . GLU A 1 119 ? 24.884 -20.744 0.565 1.00 24.48 234 GLU A CA 1
ATOM 905 C C . GLU A 1 119 ? 25.884 -20.291 -0.495 1.00 25.41 234 GLU A C 1
ATOM 906 O O . GLU A 1 119 ? 25.540 -19.468 -1.356 1.00 28.63 234 GLU A O 1
ATOM 912 N N . ARG A 1 120 ? 27.109 -20.825 -0.468 1.00 24.71 235 ARG A N 1
ATOM 913 C CA . ARG A 1 120 ? 28.065 -20.609 -1.571 1.00 23.24 235 ARG A CA 1
ATOM 914 C C . ARG A 1 120 ? 27.381 -20.913 -2.930 1.00 25.83 235 ARG A C 1
ATOM 915 O O . ARG A 1 120 ? 27.399 -20.066 -3.824 1.00 26.72 235 ARG A O 1
ATOM 923 N N . VAL A 1 121 ? 26.740 -22.091 -3.058 1.00 25.22 236 VAL A N 1
ATOM 924 C CA . VAL A 1 121 ? 26.173 -22.542 -4.331 1.00 24.40 236 VAL A CA 1
ATOM 925 C C . VAL A 1 121 ? 25.147 -21.540 -4.839 1.00 25.62 236 VAL A C 1
ATOM 926 O O . VAL A 1 121 ? 25.101 -21.235 -6.026 1.00 25.98 236 VAL A O 1
ATOM 930 N N . SER A 1 122 ? 24.343 -20.997 -3.941 1.00 27.42 237 SER A N 1
ATOM 931 C CA . SER A 1 122 ? 23.289 -20.069 -4.358 1.00 25.96 237 SER A CA 1
ATOM 932 C C . SER A 1 122 ? 23.818 -18.739 -4.906 1.00 25.79 237 SER A C 1
ATOM 933 O O . SER A 1 122 ? 23.040 -17.939 -5.409 1.00 29.68 237 SER A O 1
ATOM 936 N N . GLY A 1 123 ? 25.110 -18.466 -4.805 1.00 23.95 238 GLY A N 1
ATOM 937 C CA . GLY A 1 123 ? 25.587 -17.189 -5.314 1.00 24.93 238 GLY A CA 1
ATOM 938 C C . GLY A 1 123 ? 26.064 -16.187 -4.282 1.00 27.90 238 GLY A C 1
ATOM 939 O O . GLY A 1 123 ? 26.773 -15.257 -4.617 1.00 30.52 238 GLY A O 1
ATOM 940 N N . ILE A 1 124 ? 25.712 -16.371 -3.017 1.00 27.94 239 ILE A N 1
ATOM 941 C CA . ILE A 1 124 ? 26.251 -15.522 -1.976 1.00 26.83 239 ILE A CA 1
ATOM 942 C C . ILE A 1 124 ? 27.783 -15.593 -1.922 1.00 27.70 239 ILE A C 1
ATOM 943 O O . ILE A 1 124 ? 28.339 -16.674 -1.728 1.00 30.86 239 ILE A O 1
ATOM 948 N N . PRO A 1 125 ? 28.466 -14.442 -2.141 1.00 27.03 240 PRO A N 1
ATOM 949 C CA . PRO A 1 125 ? 29.943 -14.446 -2.205 1.00 24.76 240 PRO A CA 1
ATOM 950 C C . PRO A 1 125 ? 30.538 -14.764 -0.859 1.00 24.81 240 PRO A C 1
ATOM 951 O O . PRO A 1 125 ? 29.929 -14.419 0.151 1.00 25.78 240 PRO A O 1
ATOM 955 N N . ALA A 1 126 ? 31.699 -15.427 -0.837 1.00 26.04 241 ALA A N 1
ATOM 956 C CA . ALA A 1 126 ? 32.387 -15.819 0.414 1.00 25.28 241 ALA A CA 1
ATOM 957 C C . ALA A 1 126 ? 32.450 -14.676 1.453 1.00 27.02 241 ALA A C 1
ATOM 958 O O . ALA A 1 126 ? 32.106 -14.866 2.636 1.00 27.81 241 ALA A O 1
ATOM 960 N N . SER A 1 127 ? 32.865 -13.494 1.003 1.00 26.46 242 SER A N 1
ATOM 961 C CA . SER A 1 127 ? 32.988 -12.326 1.877 1.00 28.90 242 SER A CA 1
ATOM 962 C C . SER A 1 127 ? 31.702 -11.932 2.597 1.00 27.59 242 SER A C 1
ATOM 963 O O . SER A 1 127 ? 31.750 -11.251 3.601 1.00 30.60 242 SER A O 1
ATOM 966 N N . LYS A 1 128 ? 30.554 -12.339 2.085 1.00 27.62 243 LYS A N 1
ATOM 967 C CA . LYS A 1 128 ? 29.300 -12.077 2.792 1.00 26.85 243 LYS A CA 1
ATOM 968 C C . LYS A 1 128 ? 28.892 -13.218 3.713 1.00 27.61 243 LYS A C 1
ATOM 969 O O . LYS A 1 128 ? 27.923 -13.111 4.489 1.00 26.34 243 LYS A O 1
ATOM 975 N N . LEU A 1 129 ? 29.682 -14.291 3.651 1.00 28.21 244 LEU A N 1
ATOM 976 C CA . LEU A 1 129 ? 29.414 -15.513 4.367 1.00 27.65 244 LEU A CA 1
ATOM 977 C C . LEU A 1 129 ? 30.334 -15.795 5.547 1.00 28.07 244 LEU A C 1
ATOM 978 O O . LEU A 1 129 ? 31.532 -15.545 5.493 1.00 29.56 244 LEU A O 1
ATOM 983 N N . VAL A 1 130 ? 29.758 -16.335 6.613 1.00 26.28 245 VAL A N 1
ATOM 984 C CA . VAL A 1 130 ? 30.528 -16.891 7.710 1.00 24.57 245 VAL A CA 1
ATOM 985 C C . VAL A 1 130 ? 30.070 -18.333 7.915 1.00 24.47 245 VAL A C 1
ATOM 986 O O . VAL A 1 130 ? 29.015 -18.612 8.529 1.00 24.09 245 VAL A O 1
ATOM 990 N N . GLU A 1 131 ? 30.850 -19.252 7.367 1.00 23.83 246 GLU A N 1
ATOM 991 C CA . GLU A 1 131 ? 30.539 -20.651 7.534 1.00 25.23 246 GLU A CA 1
ATOM 992 C C . GLU A 1 131 ? 31.022 -21.072 8.934 1.00 24.49 246 GLU A C 1
ATOM 993 O O . GLU A 1 131 ? 32.126 -21.591 9.116 1.00 23.79 246 GLU A O 1
ATOM 999 N N . ALA A 1 132 ? 30.169 -20.818 9.921 1.00 22.98 247 ALA A N 1
ATOM 1000 C CA . ALA A 1 132 ? 30.551 -20.869 11.331 1.00 21.98 247 ALA A CA 1
ATOM 1001 C C . ALA A 1 132 ? 30.904 -22.250 11.855 1.00 21.75 247 ALA A C 1
ATOM 1002 O O . ALA A 1 132 ? 31.619 -22.360 12.845 1.00 23.83 247 ALA A O 1
ATOM 1004 N N . HIS A 1 133 ? 30.380 -23.293 11.241 1.00 20.89 248 HIS A N 1
ATOM 1005 C CA . HIS A 1 133 ? 30.650 -24.628 11.746 1.00 22.80 248 HIS A CA 1
ATOM 1006 C C . HIS A 1 133 ? 31.526 -25.401 10.796 1.00 23.31 248 HIS A C 1
ATOM 1007 O O . HIS A 1 133 ? 31.585 -26.641 10.866 1.00 25.16 248 HIS A O 1
ATOM 1014 N N . GLY A 1 134 ? 32.181 -24.664 9.902 1.00 21.55 249 GLY A N 1
ATOM 1015 C CA . GLY A 1 134 ? 33.160 -25.232 9.020 1.00 19.84 249 GLY A CA 1
ATOM 1016 C C . GLY A 1 134 ? 32.643 -25.498 7.643 1.00 20.51 249 GLY A C 1
ATOM 1017 O O . GLY A 1 134 ? 31.513 -25.092 7.283 1.00 19.31 249 GLY A O 1
ATOM 1018 N N . THR A 1 135 ? 33.485 -26.201 6.881 1.00 21.05 250 THR A N 1
ATOM 1019 C CA . THR A 1 135 ? 33.192 -26.523 5.506 1.00 23.14 250 THR A CA 1
ATOM 1020 C C . THR A 1 135 ? 33.888 -27.813 4.991 1.00 24.39 250 THR A C 1
ATOM 1021 O O . THR A 1 135 ? 34.954 -28.193 5.450 1.00 22.24 250 THR A O 1
ATOM 1025 N N . PHE A 1 136 ? 33.273 -28.451 3.994 1.00 25.18 251 PHE A N 1
ATOM 1026 C CA . PHE A 1 136 ? 33.951 -29.490 3.233 1.00 25.74 251 PHE A CA 1
ATOM 1027 C C . PHE A 1 136 ? 34.945 -28.967 2.179 1.00 24.92 251 PHE A C 1
ATOM 1028 O O . PHE A 1 136 ? 35.542 -29.749 1.477 1.00 22.45 251 PHE A O 1
ATOM 1036 N N . ALA A 1 137 ? 35.110 -27.651 2.077 1.00 26.59 252 ALA A N 1
ATOM 1037 C CA . ALA A 1 137 ? 35.936 -27.047 1.032 1.00 26.83 252 ALA A CA 1
ATOM 1038 C C . ALA A 1 137 ? 37.400 -27.394 1.312 1.00 28.81 252 ALA A C 1
ATOM 1039 O O . ALA A 1 137 ? 38.264 -27.322 0.427 1.00 30.71 252 ALA A O 1
ATOM 1041 N N . SER A 1 138 ? 37.679 -27.798 2.544 1.00 27.09 253 SER A N 1
ATOM 1042 C CA . SER A 1 138 ? 39.045 -28.106 2.880 1.00 27.00 253 SER A CA 1
ATOM 1043 C C . SER A 1 138 ? 39.119 -29.082 4.021 1.00 25.36 253 SER A C 1
ATOM 1044 O O . SER A 1 138 ? 38.229 -29.121 4.834 1.00 27.22 253 SER A O 1
ATOM 1047 N N . ALA A 1 139 ? 40.205 -29.843 4.089 1.00 26.00 254 ALA A N 1
ATOM 1048 C CA . ALA A 1 139 ? 40.406 -30.826 5.153 1.00 26.16 254 ALA A CA 1
ATOM 1049 C C . ALA A 1 139 ? 41.745 -30.649 5.863 1.00 25.04 254 ALA A C 1
ATOM 1050 O O . ALA A 1 139 ? 42.594 -29.943 5.375 1.00 25.63 254 ALA A O 1
ATOM 1052 N N . THR A 1 140 ? 41.901 -31.232 7.044 1.00 24.04 255 THR A N 1
ATOM 1053 C CA . THR A 1 140 ? 43.169 -31.155 7.756 1.00 23.02 255 THR A CA 1
ATOM 1054 C C . THR A 1 140 ? 43.544 -32.544 8.275 1.00 22.85 255 THR A C 1
ATOM 1055 O O . THR A 1 140 ? 42.684 -33.241 8.823 1.00 24.21 255 THR A O 1
ATOM 1059 N N . CYS A 1 141 ? 44.797 -32.963 8.073 1.00 20.04 256 CYS A N 1
ATOM 1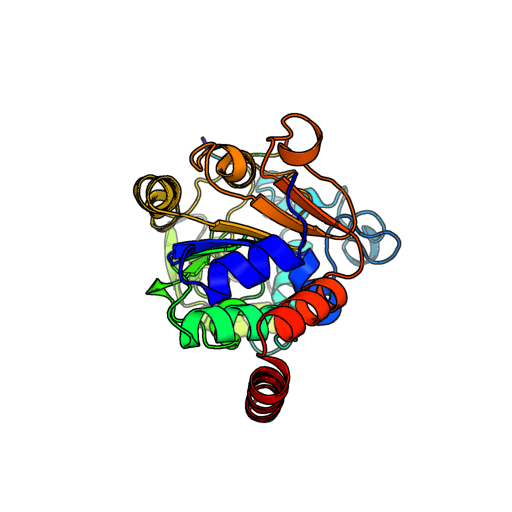060 C CA . CYS A 1 141 ? 45.265 -34.222 8.638 1.00 20.05 256 CYS A CA 1
ATOM 1061 C C . CYS A 1 141 ? 45.209 -34.105 10.142 1.00 21.58 256 CYS A C 1
ATOM 1062 O O . CYS A 1 141 ? 45.730 -33.131 10.693 1.00 22.40 256 CYS A O 1
ATOM 1065 N N . THR A 1 142 ? 44.611 -35.096 10.805 1.00 21.18 257 THR A N 1
ATOM 1066 C CA . 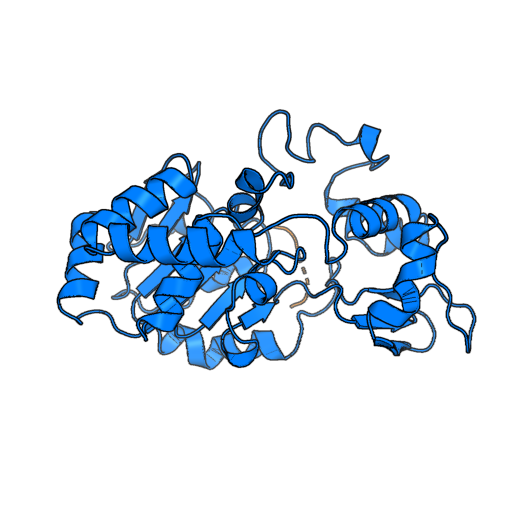THR A 1 142 ? 44.364 -34.992 12.237 1.00 21.78 257 THR A CA 1
ATOM 1067 C C . THR A 1 142 ? 45.594 -35.256 13.059 1.00 22.88 257 THR A C 1
ATOM 1068 O O . THR A 1 142 ? 45.554 -35.113 14.287 1.00 22.98 257 THR A O 1
ATOM 1072 N N . VAL A 1 143 ? 46.663 -35.708 12.413 1.00 23.53 258 VAL A N 1
ATOM 1073 C CA . VAL A 1 143 ? 47.854 -36.048 13.162 1.00 23.72 258 VAL A CA 1
ATOM 1074 C C . VAL A 1 143 ? 48.884 -34.967 12.956 1.00 26.24 258 VAL A C 1
ATOM 1075 O O . VAL A 1 143 ? 49.283 -34.322 13.916 1.00 28.45 258 VAL A O 1
ATOM 1079 N N . CYS A 1 144 ? 49.283 -34.736 11.708 1.00 28.34 259 CYS A N 1
ATOM 1080 C CA . CYS A 1 144 ? 50.361 -33.762 11.415 1.00 27.62 259 CYS A CA 1
ATOM 1081 C C . CYS A 1 144 ? 49.817 -32.368 11.093 1.00 28.03 259 CYS A C 1
ATOM 1082 O O . CYS A 1 144 ? 50.588 -31.433 10.900 1.00 26.87 259 CYS A O 1
ATOM 1085 N N . GLN A 1 145 ? 48.496 -32.226 10.989 1.00 30.27 260 GLN A N 1
ATOM 1086 C CA . GLN A 1 145 ? 47.881 -30.885 10.792 1.00 30.33 260 GLN A CA 1
ATOM 1087 C C . GLN A 1 145 ? 48.052 -30.308 9.386 1.00 31.81 260 GLN A C 1
ATOM 1088 O O . GLN A 1 145 ? 47.705 -29.149 9.153 1.00 29.55 260 GLN A O 1
ATOM 1094 N N . ARG A 1 146 ? 48.573 -31.109 8.453 1.00 32.06 261 ARG A N 1
ATOM 1095 C CA . ARG A 1 146 ? 48.767 -30.647 7.081 1.00 33.88 261 ARG A CA 1
ATOM 1096 C C . ARG A 1 146 ? 47.400 -30.393 6.481 1.00 32.96 261 ARG A C 1
ATOM 1097 O O . ARG A 1 146 ? 46.536 -31.227 6.660 1.00 30.83 261 ARG A O 1
ATOM 1105 N N . PRO A 1 147 ? 47.196 -29.211 5.823 1.00 34.98 262 PRO A N 1
ATOM 1106 C CA . PRO A 1 147 ? 45.958 -28.764 5.126 1.00 31.58 262 PRO A CA 1
ATOM 1107 C C . PRO A 1 147 ? 45.810 -29.377 3.732 1.00 29.97 262 PRO A C 1
ATOM 1108 O O . PRO A 1 147 ? 46.808 -29.691 3.086 1.00 31.22 262 PRO A O 1
ATOM 1112 N N . PHE A 1 148 ? 44.583 -29.526 3.266 1.00 30.55 263 PHE A N 1
ATOM 1113 C CA . PHE A 1 148 ? 44.293 -30.151 1.972 1.00 32.06 263 PHE A CA 1
ATOM 1114 C C . PHE A 1 148 ? 43.061 -29.506 1.362 1.00 34.89 263 PHE A C 1
ATOM 1115 O O . PHE A 1 148 ? 42.081 -29.265 2.079 1.00 36.11 263 PHE A O 1
ATOM 1123 N N . PRO A 1 149 ? 43.081 -29.230 0.042 1.00 33.66 264 PRO A N 1
ATOM 1124 C CA . PRO A 1 149 ? 41.814 -28.799 -0.563 1.00 32.13 264 PRO A CA 1
ATOM 1125 C C . PRO A 1 149 ? 40.790 -29.935 -0.552 1.00 31.23 264 PRO A C 1
ATOM 1126 O O . PRO A 1 149 ? 41.153 -31.061 -0.824 1.00 34.17 264 PRO A O 1
ATOM 1130 N N . GLY A 1 150 ? 39.529 -29.658 -0.230 1.00 30.27 265 GLY A N 1
ATOM 1131 C CA . GLY A 1 150 ? 38.479 -30.678 -0.315 1.00 32.77 265 GLY A CA 1
ATOM 1132 C C . GLY A 1 150 ? 38.484 -31.707 -1.463 1.00 37.19 265 GLY A C 1
ATOM 1133 O O . GLY A 1 150 ? 38.135 -32.870 -1.258 1.00 38.14 265 GLY A O 1
ATOM 1134 N N . GLU A 1 151 ? 38.854 -31.299 -2.673 1.00 41.38 266 GLU A N 1
ATOM 1135 C CA . GLU A 1 151 ? 38.897 -32.240 -3.811 1.00 48.10 266 GLU A CA 1
ATOM 1136 C C . GLU A 1 151 ? 39.895 -33.379 -3.580 1.00 42.84 266 GLU A C 1
ATOM 1137 O O . GLU A 1 151 ? 39.718 -34.458 -4.109 1.00 41.01 266 GLU A O 1
ATOM 1143 N N . ASP A 1 152 ? 40.927 -33.127 -2.781 1.00 38.44 267 ASP A N 1
ATOM 1144 C CA . ASP A 1 152 ? 42.046 -34.051 -2.647 1.00 35.53 267 ASP A CA 1
ATOM 1145 C C . ASP A 1 152 ? 41.634 -35.328 -1.979 1.00 32.59 267 ASP A C 1
ATOM 1146 O O . ASP A 1 152 ? 42.410 -36.305 -1.991 1.00 32.24 267 ASP A O 1
ATOM 1151 N N . ILE A 1 153 ? 40.435 -35.317 -1.395 1.00 26.15 268 ILE A N 1
ATOM 1152 C CA . ILE A 1 153 ? 39.957 -36.462 -0.661 1.00 24.15 268 ILE A CA 1
ATOM 1153 C C . ILE A 1 153 ? 38.621 -36.934 -1.176 1.00 24.92 268 ILE A C 1
ATOM 1154 O O . ILE A 1 153 ? 37.949 -37.729 -0.531 1.00 24.48 268 ILE A O 1
ATOM 1159 N N . ARG A 1 154 ? 38.236 -36.458 -2.348 1.00 27.07 269 ARG A N 1
ATOM 1160 C CA . ARG A 1 154 ? 36.899 -36.746 -2.864 1.00 30.29 269 ARG A CA 1
ATOM 1161 C C . ARG A 1 154 ? 36.745 -38.198 -3.289 1.00 29.31 269 ARG A C 1
ATOM 1162 O O . ARG A 1 154 ? 35.756 -38.840 -2.961 1.00 30.36 269 ARG A O 1
ATOM 1170 N N . ALA A 1 155 ? 37.733 -38.730 -3.987 1.00 28.25 270 ALA A N 1
ATOM 1171 C CA . ALA A 1 155 ? 37.668 -40.109 -4.444 1.00 25.33 270 ALA A CA 1
ATOM 1172 C C . ALA A 1 155 ? 37.448 -41.019 -3.252 1.00 27.12 270 ALA A C 1
ATOM 1173 O O . ALA A 1 155 ? 36.497 -41.808 -3.267 1.00 25.48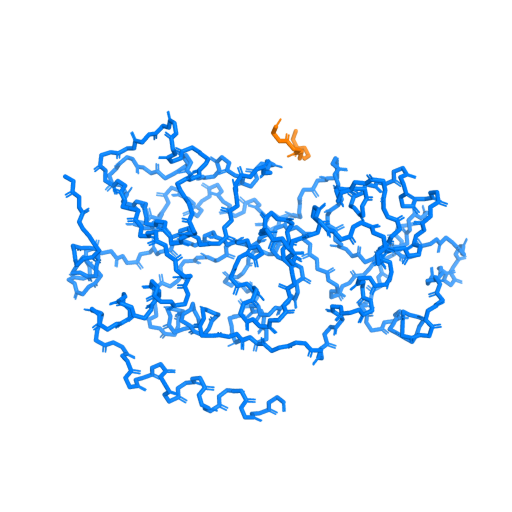 270 ALA A O 1
ATOM 1175 N N . ASP A 1 156 ? 38.286 -40.916 -2.208 1.00 28.18 271 ASP A N 1
ATOM 1176 C CA . ASP A 1 156 ? 38.111 -41.829 -1.056 1.00 30.67 271 ASP A CA 1
ATOM 1177 C C . ASP A 1 156 ? 36.667 -41.773 -0.515 1.00 29.29 271 ASP A C 1
ATOM 1178 O O . ASP A 1 156 ? 35.993 -42.803 -0.355 1.00 26.44 271 ASP A O 1
ATOM 1183 N N . VAL A 1 157 ? 36.201 -40.551 -0.267 1.00 28.35 272 VAL A N 1
ATOM 1184 C CA . VAL A 1 157 ? 34.905 -40.344 0.346 1.00 29.22 272 VAL A CA 1
ATOM 1185 C C . VAL A 1 157 ? 33.792 -41.023 -0.452 1.00 30.54 272 VAL A C 1
ATOM 1186 O O . VAL A 1 157 ? 32.885 -41.657 0.116 1.00 28.63 272 VAL A O 1
ATOM 1190 N N . MET A 1 158 ? 33.911 -40.890 -1.768 1.00 32.30 273 MET A N 1
ATOM 1191 C CA . MET A 1 158 ? 32.990 -41.461 -2.727 1.00 34.65 273 MET A CA 1
ATOM 1192 C C . MET A 1 158 ? 33.124 -42.978 -2.891 1.00 33.84 273 MET A C 1
ATOM 1193 O O . MET A 1 158 ? 32.159 -43.637 -3.271 1.00 34.43 273 MET A O 1
ATOM 1198 N N . ALA A 1 159 ? 34.294 -43.530 -2.579 1.00 31.22 274 ALA A N 1
ATOM 1199 C CA . ALA A 1 159 ? 34.468 -44.987 -2.574 1.00 28.51 274 ALA A CA 1
ATOM 1200 C C . ALA A 1 159 ? 34.269 -45.581 -1.175 1.00 29.02 274 ALA A C 1
ATOM 1201 O O . ALA A 1 159 ? 34.570 -46.747 -0.947 1.00 28.49 274 ALA A O 1
ATOM 1203 N N . ASP A 1 160 ? 33.774 -44.787 -0.235 1.00 30.23 275 ASP A N 1
ATOM 1204 C CA . ASP A 1 160 ? 33.626 -45.262 1.143 1.00 35.31 275 ASP A CA 1
ATOM 1205 C C . ASP A 1 160 ? 34.947 -45.781 1.717 1.00 34.97 275 ASP A C 1
ATOM 1206 O O . ASP A 1 160 ? 34.997 -46.892 2.252 1.00 37.85 275 ASP A O 1
ATOM 1211 N N . ARG A 1 161 ? 36.019 -45.006 1.564 1.00 33.38 276 ARG A N 1
ATOM 1212 C CA . ARG A 1 161 ? 37.311 -45.350 2.150 1.00 30.97 276 ARG A CA 1
ATOM 1213 C C . ARG A 1 161 ? 37.649 -44.162 3.033 1.00 29.73 276 ARG A C 1
ATOM 1214 O O . ARG A 1 161 ? 37.511 -43.012 2.589 1.00 31.09 276 ARG A O 1
ATOM 1222 N N . VAL A 1 162 ? 38.083 -44.412 4.268 1.00 24.41 277 VAL A N 1
ATOM 1223 C CA . VAL A 1 162 ? 38.580 -43.335 5.103 1.00 21.79 277 VAL A CA 1
ATOM 1224 C C . VAL A 1 162 ? 39.822 -42.624 4.517 1.00 22.31 277 VAL A C 1
ATOM 1225 O O . VAL A 1 162 ? 40.834 -43.249 4.313 1.00 22.81 277 VAL A O 1
ATOM 1229 N N . PRO A 1 163 ? 39.754 -41.295 4.275 1.00 23.38 278 PRO A N 1
ATOM 1230 C CA . PRO A 1 163 ? 40.917 -40.627 3.687 1.00 23.14 278 PRO A CA 1
ATOM 1231 C C . PRO A 1 163 ? 42.122 -40.628 4.618 1.00 23.71 278 PRO A C 1
ATOM 1232 O O . PRO A 1 163 ? 41.974 -40.561 5.848 1.00 24.96 278 PRO A O 1
ATOM 1236 N N . ARG A 1 164 ? 43.310 -40.660 4.025 1.00 22.77 279 ARG A N 1
ATOM 1237 C CA . ARG A 1 164 ? 44.539 -40.809 4.794 1.00 22.28 279 ARG A CA 1
ATOM 1238 C C . ARG A 1 164 ? 45.573 -39.808 4.346 1.00 22.49 279 ARG A C 1
ATOM 1239 O O . ARG A 1 164 ? 45.602 -39.394 3.160 1.00 20.51 279 ARG A O 1
ATOM 1247 N N . CYS A 1 165 ? 46.419 -39.405 5.294 1.00 22.43 280 CYS A N 1
ATOM 1248 C CA . CYS A 1 165 ? 47.447 -38.413 4.998 1.00 21.72 280 CYS A CA 1
ATOM 1249 C C . CYS A 1 165 ? 48.544 -39.050 4.175 1.00 23.66 280 CYS A C 1
ATOM 1250 O O . CYS A 1 165 ? 49.066 -40.144 4.525 1.00 23.34 280 CYS A O 1
ATOM 1253 N N . PRO A 1 166 ? 48.929 -38.380 3.077 1.00 25.67 281 PRO A N 1
ATOM 1254 C CA . PRO A 1 166 ? 50.018 -38.945 2.238 1.00 26.33 281 PRO A CA 1
ATOM 1255 C C . PRO A 1 166 ? 51.387 -38.796 2.902 1.00 27.50 281 PRO A C 1
ATOM 1256 O O . PRO A 1 166 ? 52.382 -39.407 2.460 1.00 29.82 281 PRO A O 1
ATOM 1260 N N . VAL A 1 167 ? 51.436 -37.980 3.951 1.00 26.28 282 VAL A N 1
ATOM 1261 C CA . VAL A 1 167 ? 52.679 -37.731 4.608 1.00 27.54 282 VAL A CA 1
ATOM 1262 C C . VAL A 1 167 ? 52.788 -38.595 5.853 1.00 27.05 282 VAL A C 1
ATOM 1263 O O . VAL A 1 167 ? 53.825 -39.190 6.070 1.00 31.03 282 VAL A O 1
ATOM 1267 N N . CYS A 1 168 ? 51.750 -38.657 6.690 1.00 24.53 283 CYS A N 1
ATOM 1268 C CA . CYS A 1 168 ? 51.885 -39.361 7.970 1.00 22.24 283 CYS A CA 1
ATOM 1269 C C . CYS A 1 168 ? 50.894 -40.501 8.155 1.00 22.87 283 CYS A C 1
ATOM 1270 O O . CYS A 1 168 ? 50.851 -41.076 9.242 1.00 21.12 283 CYS A O 1
ATOM 1273 N N . THR A 1 169 ? 50.085 -40.802 7.123 1.00 22.17 284 THR A N 1
ATOM 1274 C CA . THR A 1 169 ? 48.956 -41.776 7.221 1.00 20.81 284 THR A CA 1
ATOM 1275 C C . THR A 1 169 ? 47.795 -41.467 8.197 1.00 19.00 284 THR A C 1
ATOM 1276 O O . THR A 1 169 ? 46.804 -42.156 8.205 1.00 20.86 284 THR A O 1
ATOM 1280 N N . GLY A 1 170 ? 47.874 -40.420 8.990 1.00 18.02 285 GLY A N 1
ATOM 1281 C CA . GLY A 1 170 ? 46.716 -40.031 9.786 1.00 17.50 285 GLY A CA 1
ATOM 1282 C C . GLY A 1 170 ? 45.438 -39.797 8.995 1.00 18.45 285 GLY A C 1
ATOM 1283 O O . GLY A 1 170 ? 45.460 -39.520 7.743 1.00 17.17 285 GLY A O 1
ATOM 1284 N N . VAL A 1 171 ? 44.323 -39.897 9.736 1.00 18.60 286 VAL A N 1
ATOM 1285 C CA . VAL A 1 171 ? 42.961 -39.717 9.183 1.00 18.80 286 VAL A CA 1
ATOM 1286 C C . VAL A 1 171 ? 42.816 -38.257 8.786 1.00 19.01 286 VAL A C 1
ATOM 1287 O O . VAL A 1 171 ? 43.130 -37.356 9.579 1.00 18.88 286 VAL A O 1
ATOM 1291 N N . VAL A 1 172 ? 42.374 -38.017 7.552 1.00 19.69 287 VAL A N 1
ATOM 1292 C CA . VAL A 1 172 ? 42.242 -36.626 7.095 1.00 20.48 287 VAL A CA 1
ATOM 1293 C C . VAL A 1 172 ? 40.782 -36.153 7.319 1.00 22.48 287 VAL A C 1
ATOM 1294 O O . VAL A 1 172 ? 39.848 -36.722 6.779 1.00 25.21 287 VAL A O 1
ATOM 1298 N N . LYS A 1 173 ? 40.593 -35.141 8.146 1.00 22.63 288 LYS A N 1
ATOM 1299 C CA . LYS A 1 173 ? 39.258 -34.722 8.513 1.00 22.07 288 LYS A CA 1
ATOM 1300 C C . LYS A 1 173 ? 38.903 -33.407 7.828 1.00 22.43 288 LYS A C 1
ATOM 1301 O O . LYS A 1 173 ? 39.648 -32.413 7.911 1.00 22.71 288 LYS A O 1
ATOM 1307 N N . PRO A 1 174 ? 37.769 -33.399 7.128 1.00 22.37 289 PRO A N 1
ATOM 1308 C CA . PRO A 1 174 ? 37.192 -32.200 6.527 1.00 23.66 289 PRO A CA 1
ATOM 1309 C C . PRO A 1 174 ? 37.076 -31.125 7.595 1.00 24.28 289 PRO A C 1
ATOM 1310 O O . PRO A 1 174 ? 36.793 -31.463 8.763 1.00 25.72 289 PRO A O 1
ATOM 1314 N N . ASP A 1 175 ? 37.306 -29.865 7.218 1.00 21.60 290 ASP A N 1
ATOM 1315 C CA . ASP A 1 175 ? 37.301 -28.744 8.174 1.00 20.82 290 ASP A CA 1
ATOM 1316 C C . ASP A 1 175 ? 35.920 -28.384 8.709 1.00 20.90 290 ASP A C 1
ATOM 1317 O O . ASP A 1 175 ? 35.550 -27.215 8.769 1.00 23.13 290 ASP A O 1
ATOM 1322 N N . ILE A 1 176 ? 35.149 -29.394 9.092 1.00 19.49 291 ILE A N 1
ATOM 1323 C CA . ILE A 1 176 ? 33.928 -29.203 9.860 1.00 18.50 291 ILE A CA 1
ATOM 1324 C C . ILE A 1 176 ? 34.285 -29.014 11.337 1.00 19.81 291 ILE A C 1
ATOM 1325 O O . ILE A 1 176 ? 35.106 -29.776 11.853 1.00 20.73 291 ILE A O 1
ATOM 1330 N N . VAL A 1 177 ? 33.686 -28.023 12.013 1.00 19.04 292 VAL A N 1
ATOM 1331 C CA . VAL A 1 177 ? 33.966 -27.768 13.406 1.00 18.90 292 VAL A CA 1
ATOM 1332 C C . VAL A 1 177 ? 33.230 -28.821 14.212 1.00 21.33 292 VAL A C 1
ATOM 1333 O O . VAL A 1 177 ? 31.983 -28.858 14.179 1.00 22.30 292 VAL A O 1
ATOM 1337 N N . PHE A 1 178 ? 33.999 -29.637 14.961 1.00 23.69 293 PHE A N 1
ATOM 1338 C CA . PHE A 1 178 ? 33.469 -30.666 15.892 1.00 25.81 293 PHE A CA 1
ATOM 1339 C C . PHE A 1 178 ? 33.256 -30.093 17.296 1.00 26.16 293 PHE A C 1
ATOM 1340 O O . PHE A 1 178 ? 33.805 -29.028 17.607 1.00 26.52 293 PHE A O 1
ATOM 1348 N N . PHE A 1 179 ? 32.454 -30.760 18.132 1.00 26.51 294 PHE A N 1
ATOM 1349 C CA . PHE A 1 179 ? 32.258 -30.277 19.511 1.00 28.03 294 PHE A CA 1
ATOM 1350 C C . PHE A 1 179 ? 33.555 -30.033 20.232 1.00 28.47 294 PHE A C 1
ATOM 1351 O O . PHE A 1 179 ? 34.491 -30.797 20.112 1.00 30.15 294 PHE A O 1
ATOM 1359 N N . GLY A 1 180 ? 33.620 -28.917 20.934 1.00 30.83 295 GLY A N 1
ATOM 1360 C CA . GLY A 1 180 ? 34.831 -28.553 21.649 1.00 32.43 295 GLY A CA 1
ATOM 1361 C C . GLY A 1 180 ? 35.952 -28.006 20.791 1.00 31.96 295 GLY A C 1
ATOM 1362 O O . GLY A 1 180 ? 36.917 -27.516 21.332 1.00 34.06 295 GLY A O 1
ATOM 1363 N N . GLU A 1 181 ? 35.856 -28.108 19.467 1.00 30.91 296 GLU A N 1
ATOM 1364 C CA . GLU A 1 181 ? 36.816 -27.410 18.615 1.00 32.64 296 GLU A CA 1
ATOM 1365 C C . GLU A 1 181 ? 36.460 -25.899 18.538 1.00 32.75 296 GLU A C 1
ATOM 1366 O O . GLU A 1 181 ? 35.312 -25.509 18.818 1.00 29.46 296 GLU A O 1
ATOM 1372 N N . PRO A 1 182 ? 37.459 -25.043 18.203 1.00 33.55 297 PRO A N 1
ATOM 1373 C CA . PRO A 1 182 ? 37.208 -23.574 18.074 1.00 32.87 297 PRO A CA 1
ATOM 1374 C C . PRO A 1 182 ? 36.458 -23.232 16.764 1.00 32.40 297 PRO A C 1
ATOM 1375 O O . PRO A 1 182 ? 36.628 -23.955 15.758 1.00 31.58 297 PRO A O 1
ATOM 1379 N N . LEU A 1 183 ? 35.651 -22.170 16.741 1.00 29.69 298 LEU A N 1
ATOM 1380 C CA . LEU A 1 183 ? 35.028 -21.816 15.465 1.00 33.14 298 LEU A CA 1
ATOM 1381 C C . LEU A 1 183 ? 36.072 -21.151 14.577 1.00 36.40 298 LEU A C 1
ATOM 1382 O O . LEU A 1 183 ? 37.084 -20.640 15.088 1.00 44.47 298 LEU A O 1
ATOM 1387 N N . PRO A 1 184 ? 35.867 -21.142 13.257 1.00 35.30 299 PRO A N 1
ATOM 1388 C CA . PRO A 1 184 ? 36.972 -20.561 12.459 1.00 36.19 299 PRO A CA 1
ATOM 1389 C C . PRO A 1 184 ? 37.177 -19.029 12.690 1.00 35.91 299 PRO A C 1
ATOM 1390 O O . PRO A 1 184 ? 36.267 -18.337 13.153 1.00 31.80 299 PRO A O 1
ATOM 1394 N N . GLN A 1 185 ? 38.364 -18.521 12.365 1.00 37.45 300 GLN A N 1
ATOM 1395 C CA . GLN A 1 185 ? 38.674 -17.079 12.505 1.00 38.42 300 GLN A CA 1
ATOM 1396 C C . GLN A 1 185 ? 37.605 -16.082 11.984 1.00 36.77 300 GLN A C 1
ATOM 1397 O O . GLN A 1 185 ? 37.384 -15.034 12.622 1.00 34.58 300 GLN A O 1
ATOM 1403 N N . ARG A 1 186 ? 36.940 -16.405 10.858 1.00 36.21 301 ARG A N 1
ATOM 1404 C CA . ARG A 1 186 ? 35.924 -15.503 10.261 1.00 33.37 301 ARG A CA 1
ATOM 1405 C C . ARG A 1 186 ? 34.799 -15.233 11.226 1.00 32.42 301 ARG A C 1
ATOM 1406 O O . ARG A 1 186 ? 34.184 -14.176 11.168 1.00 36.14 301 ARG A O 1
ATOM 1414 N N . PHE A 1 187 ? 34.553 -16.164 12.135 1.00 29.57 302 PHE A N 1
ATOM 1415 C CA . PHE A 1 187 ? 33.465 -16.010 13.082 1.00 29.75 302 PHE A CA 1
ATOM 1416 C C . PHE A 1 187 ? 33.633 -14.715 13.865 1.00 34.07 302 PHE A C 1
ATOM 1417 O O . PHE A 1 187 ? 32.647 -14.047 14.218 1.00 36.22 302 PHE A O 1
ATOM 1425 N N . LEU A 1 188 ? 34.891 -14.343 14.106 1.00 36.96 303 LEU A N 1
ATOM 1426 C CA . LEU A 1 188 ? 35.200 -13.126 14.836 1.00 35.50 303 LEU A CA 1
ATOM 1427 C C . LEU A 1 188 ? 34.527 -11.868 14.261 1.00 33.54 303 LEU A C 1
ATOM 1428 O O . LEU A 1 188 ? 34.299 -10.931 15.029 1.00 34.56 303 LEU A O 1
ATOM 1433 N N . LEU A 1 189 ? 34.154 -11.870 12.960 1.00 29.17 304 LEU A N 1
ATOM 1434 C CA . LEU A 1 189 ? 33.437 -10.735 12.321 1.00 27.74 304 LEU A CA 1
ATOM 1435 C C . LEU A 1 189 ? 32.184 -10.319 13.092 1.00 30.73 304 LEU A C 1
ATOM 1436 O O . LEU A 1 189 ? 31.599 -9.262 12.851 1.00 31.35 304 LEU A O 1
ATOM 1441 N N . HIS A 1 190 ? 31.788 -11.128 14.059 1.00 33.10 305 HIS A N 1
ATOM 1442 C CA . HIS A 1 190 ? 30.537 -10.873 14.731 1.00 37.23 305 HIS A CA 1
ATOM 1443 C C . HIS A 1 190 ? 30.640 -9.706 15.701 1.00 39.66 305 HIS A C 1
ATOM 1444 O O . HIS A 1 190 ? 29.612 -9.094 16.052 1.00 40.89 305 HIS A O 1
ATOM 1451 N N . VAL A 1 191 ? 31.878 -9.433 16.141 1.00 39.10 306 VAL A N 1
ATOM 1452 C CA . VAL A 1 191 ? 32.175 -8.342 17.089 1.00 39.01 306 VAL A CA 1
ATOM 1453 C C . VAL A 1 191 ? 31.797 -6.989 16.490 1.00 38.31 306 VAL A C 1
ATOM 1454 O O . VAL A 1 191 ? 31.141 -6.196 17.151 1.00 38.68 306 VAL A O 1
ATOM 1458 N N . VAL A 1 192 ? 32.196 -6.748 15.241 1.00 39.02 307 VAL A N 1
ATOM 1459 C CA . VAL A 1 192 ? 31.714 -5.574 14.491 1.00 40.24 307 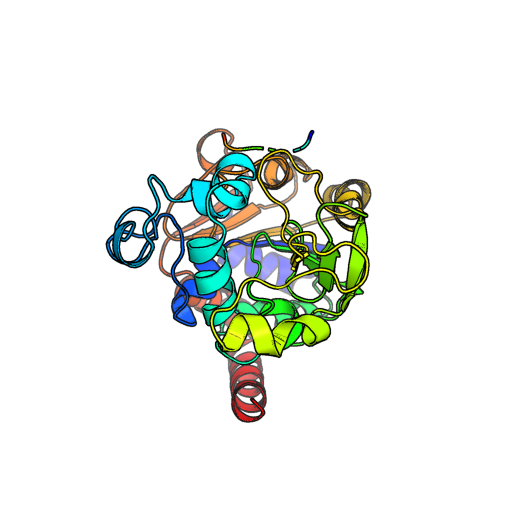VAL A CA 1
ATOM 1460 C C . VAL A 1 192 ? 30.404 -5.730 13.681 1.00 38.76 307 VAL A C 1
ATOM 1461 O O . VAL A 1 192 ? 29.709 -4.744 13.468 1.00 43.14 307 VAL A O 1
ATOM 1465 N N . ASP A 1 193 ? 30.051 -6.942 13.249 1.00 38.75 308 ASP A N 1
ATOM 1466 C CA . ASP A 1 193 ? 28.816 -7.149 12.465 1.00 33.89 308 ASP A CA 1
ATOM 1467 C C . ASP A 1 193 ? 27.598 -6.952 13.291 1.00 34.47 308 ASP A C 1
ATOM 1468 O O . ASP A 1 193 ? 26.665 -6.262 12.864 1.00 35.74 308 ASP A O 1
ATOM 1473 N N . PHE A 1 194 ? 27.579 -7.554 14.475 1.00 35.38 309 PHE A N 1
ATOM 1474 C CA . PHE A 1 194 ? 26.361 -7.489 15.293 1.00 38.08 309 PHE A CA 1
ATOM 1475 C C . PHE A 1 194 ? 25.955 -6.126 15.864 1.00 42.51 309 PHE A C 1
ATOM 1476 O O . PHE A 1 194 ? 24.765 -5.798 15.845 1.00 45.67 309 PHE A O 1
ATOM 1484 N N . PRO A 1 195 ? 26.929 -5.325 16.359 1.00 44.30 310 PRO A N 1
ATOM 1485 C CA . PRO A 1 195 ? 26.598 -3.964 16.799 1.00 44.02 310 PRO A CA 1
ATOM 1486 C C . PRO A 1 195 ? 26.061 -3.088 15.658 1.00 43.54 310 PRO A C 1
ATOM 1487 O O . PRO A 1 195 ? 25.113 -2.319 15.847 1.00 41.48 310 PRO A O 1
ATOM 1491 N N . MET A 1 196 ? 26.659 -3.252 14.482 1.00 42.33 311 MET A N 1
ATOM 1492 C CA . MET A 1 196 ? 26.343 -2.500 13.265 1.00 43.48 311 MET A CA 1
ATOM 1493 C C . MET A 1 196 ? 24.995 -2.840 12.589 1.00 45.08 311 MET A C 1
ATOM 1494 O O . MET A 1 196 ? 24.520 -2.103 11.708 1.00 44.51 311 MET A O 1
ATOM 1499 N N . ALA A 1 197 ? 24.391 -3.962 12.992 1.00 43.83 312 ALA A N 1
ATOM 1500 C CA . ALA A 1 197 ? 23.228 -4.517 12.319 1.00 39.24 312 ALA A CA 1
ATOM 1501 C C . ALA A 1 197 ? 21.982 -3.817 12.757 1.00 39.12 312 ALA A C 1
ATOM 1502 O O . ALA A 1 197 ? 21.815 -3.576 13.947 1.00 42.07 312 ALA A O 1
ATOM 1504 N N . ASP A 1 198 ? 21.080 -3.534 11.820 1.00 37.61 313 ASP A N 1
ATOM 1505 C CA . ASP A 1 198 ? 19.791 -2.933 12.187 1.00 36.20 313 ASP A CA 1
ATOM 1506 C C . ASP A 1 198 ? 18.540 -3.810 11.909 1.00 35.96 313 ASP A C 1
ATOM 1507 O O . ASP A 1 198 ? 17.391 -3.345 11.971 1.00 37.22 313 ASP A O 1
ATOM 1512 N N . LEU A 1 199 ? 18.779 -5.087 11.648 1.00 32.61 314 LEU A N 1
ATOM 1513 C CA . LEU A 1 199 ? 17.728 -6.087 11.494 1.00 31.03 314 LEU A CA 1
ATOM 1514 C C . LEU A 1 199 ? 18.375 -7.452 11.615 1.00 29.82 314 LEU A C 1
ATOM 1515 O O . LEU A 1 199 ? 19.397 -7.703 10.968 1.00 32.44 314 LEU A O 1
ATOM 1520 N N . LEU A 1 200 ? 17.803 -8.323 12.440 1.00 29.42 315 LEU A N 1
ATOM 1521 C CA . LEU A 1 200 ? 18.341 -9.684 12.625 1.00 28.11 315 LEU A CA 1
ATOM 1522 C C . LEU A 1 200 ? 17.283 -10.656 12.134 1.00 26.91 315 LEU A C 1
ATOM 1523 O O . LEU A 1 200 ? 16.144 -10.652 12.605 1.00 26.76 315 LEU A O 1
ATOM 1528 N N . LEU A 1 201 ? 17.669 -11.453 11.151 1.00 27.11 316 LEU A N 1
ATOM 1529 C CA . LEU A 1 201 ? 16.858 -12.565 10.673 1.00 27.47 316 LEU A CA 1
ATOM 1530 C C . LEU A 1 201 ? 17.423 -13.858 11.185 1.00 26.51 316 LEU A C 1
ATOM 1531 O O . LEU A 1 201 ? 18.616 -14.121 11.013 1.00 24.26 316 LEU A O 1
ATOM 1536 N N . ILE A 1 202 ? 16.550 -14.659 11.796 1.00 26.50 317 ILE A N 1
ATOM 1537 C CA . ILE A 1 202 ? 16.873 -16.015 12.246 1.00 24.97 317 ILE A CA 1
ATOM 1538 C C . ILE A 1 202 ? 15.962 -17.039 11.575 1.00 24.95 317 ILE A C 1
ATOM 1539 O O . ILE A 1 202 ? 14.737 -16.931 11.635 1.00 24.09 317 ILE A O 1
ATOM 1544 N N . LEU A 1 203 ? 16.557 -18.057 10.976 1.00 26.47 318 LEU A N 1
ATOM 1545 C CA . LEU A 1 203 ? 15.795 -19.029 10.167 1.00 29.70 318 LEU A CA 1
ATOM 1546 C C . LEU A 1 203 ? 16.200 -20.494 10.379 1.00 29.50 318 LEU A C 1
ATOM 1547 O O . LEU A 1 203 ? 17.407 -20.844 10.369 1.00 31.97 318 LEU A O 1
ATOM 1552 N N . GLY A 1 204 ? 15.198 -21.349 10.563 1.00 27.26 319 GLY A N 1
ATOM 1553 C CA . GLY A 1 204 ? 15.417 -22.786 10.630 1.00 24.53 319 GLY A CA 1
ATOM 1554 C C . GLY A 1 204 ? 16.596 -23.192 11.488 1.00 25.31 319 GLY A C 1
ATOM 1555 O O . GLY A 1 204 ? 17.564 -23.793 11.005 1.00 25.23 319 GLY A O 1
ATOM 1556 N N . THR A 1 205 ? 16.537 -22.837 12.767 1.00 24.86 320 THR A N 1
ATOM 1557 C CA . THR A 1 205 ? 17.502 -23.367 13.722 1.00 24.76 320 THR A CA 1
ATOM 1558 C C . THR A 1 205 ? 16.846 -23.593 15.092 1.00 26.23 320 THR A C 1
ATOM 1559 O O . THR A 1 205 ? 15.875 -22.915 15.449 1.00 28.12 320 THR A O 1
ATOM 1563 N N . SER A 1 206 ? 17.320 -24.590 15.830 1.00 27.08 321 SER A N 1
ATOM 1564 C CA . SER A 1 206 ? 16.837 -24.811 17.205 1.00 27.22 321 SER A CA 1
ATOM 1565 C C . SER A 1 206 ? 17.587 -23.936 18.197 1.00 27.04 321 SER A C 1
ATOM 1566 O O . SER A 1 206 ? 17.213 -23.888 19.357 1.00 26.47 321 SER A O 1
ATOM 1569 N N . LEU A 1 207 ? 18.644 -23.252 17.735 1.00 28.26 322 LEU A N 1
ATOM 1570 C CA . LEU A 1 207 ? 19.541 -22.447 18.591 1.00 30.25 322 LEU A CA 1
ATOM 1571 C C . LEU A 1 207 ? 19.960 -23.227 19.823 1.00 32.22 322 LEU A C 1
ATOM 1572 O O . LEU A 1 207 ? 20.023 -22.674 20.915 1.00 33.53 322 LEU A O 1
ATOM 1577 N N . GLU A 1 208 ? 20.240 -24.512 19.639 1.00 32.52 323 GLU A N 1
ATOM 1578 C CA . GLU A 1 208 ? 20.691 -25.336 20.731 1.00 32.55 323 GLU A CA 1
ATOM 1579 C C . GLU A 1 208 ? 22.208 -25.314 20.912 1.00 32.65 323 GLU A C 1
ATOM 1580 O O . GLU A 1 208 ? 22.688 -25.888 21.881 1.00 35.98 323 GLU A O 1
ATOM 1586 N N . VAL A 1 209 ? 22.958 -24.658 20.012 1.00 30.88 324 VAL A N 1
ATOM 1587 C CA . VAL A 1 209 ? 24.437 -24.746 19.987 1.00 28.09 324 VAL A CA 1
ATOM 1588 C C . VAL A 1 209 ? 25.195 -23.426 20.100 1.00 28.82 324 VAL A C 1
ATOM 1589 O O . VAL A 1 209 ? 25.026 -22.508 19.272 1.00 29.78 324 VAL A O 1
ATOM 1593 N N . GLU A 1 210 ? 26.085 -23.371 21.091 1.00 29.58 325 GLU A N 1
ATOM 1594 C CA . GLU A 1 210 ? 26.895 -22.166 21.389 1.00 29.79 325 GLU A CA 1
ATOM 1595 C C . GLU A 1 210 ? 28.275 -22.312 20.817 1.00 27.28 325 GLU A C 1
ATOM 1596 O O . GLU A 1 210 ? 28.668 -23.443 20.525 1.00 26.32 325 GLU A O 1
ATOM 1602 N N . PRO A 1 211 ? 29.021 -21.185 20.662 1.00 27.17 326 PRO A N 1
ATOM 1603 C CA . PRO A 1 211 ? 28.643 -19.765 20.894 1.00 26.75 326 PRO A CA 1
ATOM 1604 C C . PRO A 1 211 ? 27.749 -19.152 19.818 1.00 29.08 326 PRO A C 1
ATOM 1605 O O . PRO A 1 211 ? 27.372 -17.965 19.946 1.00 30.46 326 PRO A O 1
ATOM 1609 N N . PHE A 1 212 ? 27.431 -19.923 18.763 1.00 29.27 327 PHE A N 1
ATOM 1610 C CA . PHE A 1 212 ? 26.603 -19.422 17.675 1.00 28.53 327 PHE A CA 1
ATOM 1611 C C . PHE A 1 212 ? 25.251 -18.908 18.214 1.00 31.04 327 PHE A C 1
ATOM 1612 O O . PHE A 1 212 ? 24.825 -17.805 17.836 1.00 34.52 327 PHE A O 1
ATOM 1620 N N . ALA A 1 213 ? 24.595 -19.654 19.104 1.00 27.85 328 ALA A N 1
ATOM 1621 C CA . ALA A 1 213 ? 23.215 -19.286 19.464 1.00 28.12 328 ALA A CA 1
ATOM 1622 C C . ALA A 1 213 ? 23.069 -17.923 20.164 1.00 28.26 328 ALA A C 1
ATOM 1623 O O . ALA A 1 213 ? 22.210 -17.132 19.784 1.00 26.53 328 ALA A O 1
ATOM 1625 N N . SER A 1 214 ? 23.917 -17.627 21.146 1.00 29.77 329 SER A N 1
ATOM 1626 C CA . SER A 1 214 ? 23.746 -16.389 21.953 1.00 30.92 329 SER A CA 1
ATOM 1627 C C . SER A 1 214 ? 24.160 -15.102 21.185 1.00 30.63 329 SER A C 1
ATOM 1628 O O . SER A 1 214 ? 24.091 -13.996 21.719 1.00 32.70 329 SER A O 1
ATOM 1631 N N . LEU A 1 215 ? 24.559 -15.245 19.924 1.00 29.72 330 LEU A N 1
ATOM 1632 C CA . LEU A 1 215 ? 24.660 -14.101 19.015 1.00 27.60 330 LEU A CA 1
ATOM 1633 C C . LEU A 1 215 ? 23.312 -13.365 18.870 1.00 30.71 330 LEU A C 1
ATOM 1634 O O . LEU A 1 215 ? 23.269 -12.184 18.539 1.00 29.67 330 LEU A O 1
ATOM 1639 N N . THR A 1 216 ? 22.202 -14.058 19.121 1.00 33.43 331 THR A N 1
ATOM 1640 C CA . THR A 1 216 ? 20.892 -13.412 19.048 1.00 35.02 331 THR A CA 1
ATOM 1641 C C . THR A 1 216 ? 20.795 -12.254 20.057 1.00 37.55 331 THR A C 1
ATOM 1642 O O . THR A 1 216 ? 20.024 -11.287 19.847 1.00 35.40 331 THR A O 1
ATOM 1646 N N . GLU A 1 217 ? 21.569 -12.383 21.141 1.00 36.81 332 GLU A N 1
ATOM 1647 C CA . GLU A 1 217 ? 21.603 -11.402 22.215 1.00 39.00 332 GLU A CA 1
ATOM 1648 C C . GLU A 1 217 ? 22.415 -10.140 21.864 1.00 40.88 332 GLU A C 1
ATOM 1649 O O . GLU A 1 217 ? 22.207 -9.082 22.492 1.00 39.27 332 GLU A O 1
ATOM 1655 N N . ALA A 1 218 ? 23.300 -10.246 20.856 1.00 34.86 333 ALA A N 1
ATOM 1656 C CA . ALA A 1 218 ? 24.306 -9.215 20.557 1.00 33.11 333 ALA A CA 1
ATOM 1657 C C . ALA A 1 218 ? 23.812 -8.025 19.697 1.00 38.09 333 ALA A C 1
ATOM 1658 O O . ALA A 1 218 ? 24.561 -7.071 19.403 1.00 39.18 333 ALA A O 1
ATOM 1660 N N . VAL A 1 219 ? 22.559 -8.061 19.274 1.00 39.80 334 VAL A N 1
ATOM 1661 C CA . VAL A 1 219 ? 22.028 -6.871 18.609 1.00 40.67 334 VAL A CA 1
ATOM 1662 C C . VAL A 1 219 ? 21.432 -5.886 19.638 1.00 43.52 334 VAL A C 1
ATOM 1663 O O . VAL A 1 219 ? 20.975 -6.302 20.725 1.00 43.75 334 VAL A O 1
ATOM 1667 N N . ARG A 1 220 ? 21.466 -4.593 19.293 1.00 43.48 335 ARG A N 1
ATOM 1668 C CA . ARG A 1 220 ? 20.903 -3.539 20.142 1.00 44.61 335 ARG A CA 1
ATOM 1669 C C . ARG A 1 220 ? 19.396 -3.766 20.344 1.00 47.97 335 ARG A C 1
ATOM 1670 O O . ARG A 1 220 ? 18.748 -4.376 19.494 1.00 50.76 335 ARG A O 1
ATOM 1678 N N . SER A 1 221 ? 18.855 -3.335 21.485 1.00 47.93 336 SER A N 1
ATOM 1679 C CA . SER A 1 221 ? 17.432 -3.574 21.826 1.00 50.29 336 SER A CA 1
ATOM 1680 C C . SER A 1 221 ? 16.433 -2.926 20.865 1.00 47.77 336 SER A C 1
ATOM 1681 O O . SER A 1 221 ? 15.282 -3.362 20.755 1.00 44.35 336 SER A O 1
ATOM 1684 N N . SER A 1 222 ? 16.894 -1.901 20.157 1.00 46.91 337 SER A N 1
ATOM 1685 C CA . SER A 1 222 ? 16.092 -1.195 19.165 1.00 46.39 337 SER A CA 1
ATOM 1686 C C . SER A 1 222 ? 15.864 -2.039 17.895 1.00 47.22 337 SER A C 1
ATOM 1687 O O . SER A 1 222 ? 14.979 -1.721 17.077 1.00 44.31 337 SER A O 1
ATOM 1690 N N . VAL A 1 223 ? 16.654 -3.116 17.761 1.00 41.27 338 VAL A N 1
ATOM 1691 C CA . VAL A 1 223 ? 16.736 -3.938 16.546 1.00 35.53 338 VAL A CA 1
ATOM 1692 C C . VAL A 1 223 ? 15.738 -5.090 16.592 1.00 34.82 338 VAL A C 1
ATOM 1693 O O . VAL A 1 223 ? 15.800 -5.939 17.498 1.00 33.12 338 VAL A O 1
ATOM 1697 N N . PRO A 1 224 ? 14.828 -5.143 15.599 1.00 33.15 339 PRO A N 1
ATOM 1698 C CA . PRO A 1 224 ? 13.829 -6.227 15.532 1.00 33.33 339 PRO A CA 1
ATOM 1699 C C . PRO A 1 224 ? 14.482 -7.557 15.207 1.00 34.11 339 PRO A C 1
ATOM 1700 O O . PRO A 1 224 ? 15.440 -7.614 14.419 1.00 37.04 339 PRO A O 1
ATOM 1704 N N . ARG A 1 225 ? 14.005 -8.624 15.832 1.00 32.51 340 ARG A N 1
ATOM 1705 C CA . ARG A 1 225 ? 14.555 -9.933 15.515 1.00 31.37 340 ARG A CA 1
ATOM 1706 C C . ARG A 1 225 ? 13.408 -10.712 14.944 1.00 31.61 340 ARG A C 1
ATOM 1707 O O . ARG A 1 225 ? 12.421 -10.970 15.646 1.00 33.16 340 ARG A O 1
ATOM 1715 N N . LEU A 1 226 ? 13.503 -11.000 13.643 1.00 28.70 341 LEU A N 1
ATOM 1716 C CA . LEU A 1 226 ? 12.508 -11.812 12.965 1.00 26.52 341 LEU A CA 1
ATOM 1717 C C . LEU A 1 226 ? 12.965 -13.261 12.799 1.00 27.18 341 LEU A C 1
ATOM 1718 O O . LEU A 1 226 ? 13.949 -13.561 12.083 1.00 28.68 341 LEU A O 1
ATOM 1723 N N . LEU A 1 227 ? 12.235 -14.144 13.469 1.00 25.89 342 LEU A N 1
ATOM 1724 C CA . LEU A 1 227 ? 12.458 -15.567 13.383 1.00 26.93 342 LEU A CA 1
ATOM 1725 C C . LEU A 1 227 ? 11.455 -16.230 12.462 1.00 27.22 342 LEU A C 1
ATOM 1726 O O . LEU A 1 227 ? 10.249 -16.082 12.658 1.00 29.49 342 LEU A O 1
ATOM 1731 N N . ILE A 1 228 ? 11.953 -16.975 11.484 1.00 25.57 343 ILE A N 1
ATOM 1732 C CA . ILE A 1 228 ? 11.109 -17.855 10.692 1.00 24.83 343 ILE A CA 1
ATOM 1733 C C . ILE A 1 228 ? 11.524 -19.318 10.921 1.00 26.43 343 ILE A C 1
ATOM 1734 O O . ILE A 1 228 ? 12.607 -19.784 10.485 1.00 24.97 343 ILE A O 1
ATOM 1739 N N . ASN A 1 229 ? 10.643 -20.031 11.613 1.00 26.84 344 ASN A N 1
ATOM 1740 C CA . ASN A 1 229 ? 10.953 -21.338 12.153 1.00 28.70 344 ASN A CA 1
ATOM 1741 C C . ASN A 1 229 ? 9.678 -22.084 12.458 1.00 31.15 344 ASN A C 1
ATOM 1742 O O . ASN A 1 229 ? 8.614 -21.456 12.539 1.00 33.22 344 ASN A O 1
ATOM 1747 N N . ARG A 1 230 ? 9.772 -23.408 12.612 1.00 31.70 345 ARG A N 1
ATOM 1748 C CA A ARG A 1 230 ? 8.625 -24.209 13.034 0.50 33.44 345 ARG A CA 1
ATOM 1749 C CA B ARG A 1 230 ? 8.617 -24.195 13.019 0.50 35.23 345 ARG A CA 1
ATOM 1750 C C . ARG A 1 230 ? 8.159 -23.809 14.438 1.00 35.88 345 ARG A C 1
ATOM 1751 O O . ARG A 1 230 ? 6.974 -23.714 14.679 1.00 39.67 345 ARG A O 1
ATOM 1766 N N . ASP A 1 231 ? 9.100 -23.549 15.353 1.00 37.07 346 ASP A N 1
ATOM 1767 C CA . ASP A 1 231 ? 8.772 -23.239 16.766 1.00 38.80 346 ASP A CA 1
ATOM 1768 C C . ASP A 1 231 ? 9.504 -22.005 17.283 1.00 37.29 346 ASP A C 1
ATOM 1769 O O . ASP A 1 231 ? 10.485 -21.565 16.698 1.00 34.34 346 ASP A O 1
ATOM 1774 N N . LEU A 1 232 ? 9.022 -21.484 18.413 1.00 40.03 347 LEU A N 1
ATOM 1775 C CA . LEU A 1 232 ? 9.684 -20.408 19.160 1.00 41.34 347 LEU A CA 1
ATOM 1776 C C . LEU A 1 232 ? 10.877 -21.047 19.824 1.00 39.13 347 LEU A C 1
ATOM 1777 O O . LEU A 1 232 ? 10.727 -22.037 20.519 1.00 42.24 347 LEU A O 1
ATOM 1782 N N . VAL A 1 233 ? 12.072 -20.527 19.582 1.00 38.82 348 VAL A N 1
ATOM 1783 C CA . VAL A 1 233 ? 13.280 -21.213 20.063 1.00 39.05 348 VAL A CA 1
ATOM 1784 C C . VAL A 1 233 ? 14.305 -20.280 20.701 1.00 42.77 348 VAL A C 1
ATOM 1785 O O . VAL A 1 233 ? 14.325 -19.083 20.392 1.00 37.92 348 VAL A O 1
ATOM 1789 N N . GLY A 1 234 ? 15.109 -20.840 21.624 1.00 50.05 349 GLY A N 1
ATOM 1790 C CA . GLY A 1 234 ? 16.331 -20.199 22.155 1.00 54.22 349 GLY A CA 1
ATOM 1791 C C . GLY A 1 234 ? 16.114 -18.918 22.935 1.00 59.23 349 GLY A C 1
ATOM 1792 O O . GLY A 1 234 ? 15.040 -18.745 23.527 1.00 64.66 349 GLY A O 1
ATOM 1793 N N . PRO A 1 235 ? 17.128 -18.011 22.951 1.00 64.98 350 PRO A N 1
ATOM 1794 C CA . PRO A 1 235 ? 16.980 -16.686 23.630 1.00 63.14 350 PRO A CA 1
ATOM 1795 C C . PRO A 1 235 ? 15.842 -15.780 23.081 1.00 59.98 350 PRO A C 1
ATOM 1796 O O . PRO A 1 235 ? 15.731 -14.619 23.465 1.00 62.77 350 PRO A O 1
ATOM 1800 N N . LEU A 1 236 ? 14.998 -16.325 22.214 1.00 55.94 351 LEU A N 1
ATOM 1801 C CA . LEU A 1 236 ? 13.803 -15.635 21.768 1.00 57.21 351 LEU A CA 1
ATOM 1802 C C . LEU A 1 236 ? 12.552 -16.148 22.428 1.00 57.53 351 LEU A C 1
ATOM 1803 O O . LEU A 1 236 ? 11.535 -15.455 22.445 1.00 53.31 351 LEU A O 1
ATOM 1808 N N . ALA A 1 237 ? 12.629 -17.376 22.942 1.00 58.39 352 ALA A N 1
ATOM 1809 C CA . ALA A 1 237 ? 11.532 -17.977 23.693 1.00 57.57 352 ALA A CA 1
ATOM 1810 C C . ALA A 1 237 ? 11.620 -17.646 25.193 1.00 60.47 352 ALA A C 1
ATOM 1811 O O . ALA A 1 237 ? 10.586 -17.527 25.831 1.00 60.98 352 ALA A O 1
ATOM 1813 N N . TRP A 1 238 ? 12.825 -17.458 25.747 1.00 64.05 353 TRP A N 1
ATOM 1814 C CA . TRP A 1 238 ? 12.952 -17.045 27.169 1.00 74.70 353 TRP A CA 1
ATOM 1815 C C . TRP A 1 238 ? 13.563 -15.688 27.486 1.00 77.24 353 TRP A C 1
ATOM 1816 O O . TRP A 1 238 ? 13.595 -15.302 28.655 1.00 73.40 353 TRP A O 1
ATOM 1827 N N . HIS A 1 239 ? 14.078 -14.978 26.484 1.00 75.85 354 HIS A N 1
ATOM 1828 C CA . HIS A 1 239 ? 14.432 -13.570 26.677 1.00 71.75 354 HIS A CA 1
ATOM 1829 C C . HIS A 1 239 ? 13.745 -12.725 25.601 1.00 63.81 354 HIS A C 1
ATOM 1830 O O . HIS A 1 239 ? 14.446 -12.030 24.842 1.00 56.93 354 HIS A O 1
ATOM 1837 N N . PRO A 1 240 ? 12.379 -12.781 25.532 1.00 56.79 355 PRO A N 1
ATOM 1838 C CA . PRO A 1 240 ? 11.694 -12.087 24.447 1.00 54.49 355 PRO A CA 1
ATOM 1839 C C . PRO A 1 240 ? 11.883 -10.612 24.632 1.00 54.53 355 PRO A C 1
ATOM 1840 O O . PRO A 1 240 ? 11.735 -10.092 25.749 1.00 54.64 355 PRO A O 1
ATOM 1844 N N . ARG A 1 241 ? 12.274 -9.966 23.539 1.00 50.19 356 ARG A N 1
ATOM 1845 C CA . ARG A 1 241 ? 12.409 -8.526 23.475 1.00 43.18 356 ARG A CA 1
ATOM 1846 C C . ARG A 1 241 ? 11.166 -7.959 22.821 1.00 40.91 356 ARG A C 1
ATOM 1847 O O . ARG A 1 241 ? 10.382 -8.685 22.218 1.00 39.50 356 ARG A O 1
ATOM 1855 N N . SER A 1 242 ? 10.979 -6.658 22.947 1.00 43.21 357 SER A N 1
ATOM 1856 C CA . SER A 1 242 ? 9.702 -6.045 22.569 1.00 46.86 357 SER A CA 1
ATOM 1857 C C . SER A 1 242 ? 9.533 -5.942 21.044 1.00 44.06 357 SER A C 1
ATOM 1858 O O . SER A 1 242 ? 8.403 -5.968 20.517 1.00 39.33 357 SER A O 1
ATOM 1861 N N . ARG A 1 243 ? 10.670 -5.838 20.355 1.00 44.68 358 ARG A N 1
ATOM 1862 C CA . ARG A 1 243 ? 10.686 -5.739 18.900 1.00 43.96 358 ARG A CA 1
ATOM 1863 C C . ARG A 1 243 ? 10.939 -7.125 18.225 1.00 40.93 358 ARG A C 1
ATOM 1864 O O . ARG A 1 243 ? 11.293 -7.215 17.060 1.00 43.89 358 ARG A O 1
ATOM 1872 N N . ASP A 1 244 ? 10.726 -8.207 18.954 1.00 36.23 359 ASP A N 1
ATOM 1873 C CA . ASP A 1 244 ? 10.805 -9.527 18.347 1.00 34.38 359 ASP A CA 1
ATOM 1874 C C . ASP A 1 244 ? 9.559 -9.867 17.526 1.00 33.93 359 ASP A C 1
ATOM 1875 O O . ASP A 1 244 ? 8.435 -9.586 17.936 1.00 32.08 359 ASP A O 1
ATOM 1880 N N . VAL A 1 245 ? 9.762 -10.484 16.362 1.00 33.09 360 VAL A N 1
ATOM 1881 C CA . VAL A 1 245 ? 8.651 -11.066 15.614 1.00 31.05 360 VAL A CA 1
ATOM 1882 C C . VAL A 1 245 ? 8.848 -12.574 15.372 1.00 32.30 360 VAL A C 1
ATOM 1883 O O . VAL A 1 245 ? 9.937 -13.018 15.013 1.00 36.53 360 VAL A O 1
ATOM 1887 N N . ALA A 1 246 ? 7.794 -13.355 15.559 1.00 30.25 361 ALA A N 1
ATOM 1888 C CA . ALA A 1 246 ? 7.870 -14.784 15.363 1.00 29.00 361 ALA A CA 1
ATOM 1889 C C . ALA A 1 246 ? 6.979 -15.095 14.194 1.00 30.92 361 ALA A C 1
ATOM 1890 O O . ALA A 1 246 ? 5.791 -14.800 14.232 1.00 31.46 361 ALA A O 1
ATOM 1892 N N . GLN A 1 247 ? 7.537 -15.674 13.141 1.00 32.29 362 GLN A N 1
ATOM 1893 C CA . GLN A 1 247 ? 6.711 -16.175 12.066 1.00 34.30 362 GLN A CA 1
ATOM 1894 C C . GLN A 1 247 ? 6.869 -17.694 12.110 1.00 39.56 362 GLN A C 1
ATOM 1895 O O . GLN A 1 247 ? 7.906 -18.234 11.692 1.00 42.00 362 GLN A O 1
ATOM 1901 N N . LEU A 1 248 ? 5.857 -18.372 12.664 1.00 37.62 363 LEU A N 1
ATOM 1902 C CA . LEU A 1 248 ? 5.933 -19.802 12.878 1.00 32.79 363 LEU A CA 1
ATOM 1903 C C . LEU A 1 248 ? 5.197 -20.570 11.793 1.00 31.48 363 LEU A C 1
ATOM 1904 O O . LEU A 1 248 ? 4.047 -20.247 11.470 1.00 31.02 363 LEU A O 1
ATOM 1909 N N . GLY A 1 249 ? 5.861 -21.585 11.229 1.00 28.07 364 GLY A N 1
ATOM 1910 C CA . GLY A 1 249 ? 5.279 -22.368 10.151 1.00 27.57 364 GLY A CA 1
ATOM 1911 C C . GLY A 1 249 ? 6.398 -22.853 9.263 1.00 30.84 364 GLY A C 1
ATOM 1912 O O . GLY A 1 249 ? 7.550 -22.877 9.702 1.00 33.11 364 GLY A O 1
ATOM 1913 N N . ASP A 1 250 ? 6.081 -23.264 8.032 1.00 29.97 365 ASP A N 1
ATOM 1914 C CA . ASP A 1 250 ? 7.106 -23.731 7.125 1.00 28.63 365 ASP A CA 1
ATOM 1915 C C . ASP A 1 250 ? 8.080 -22.570 6.860 1.00 29.75 365 ASP A C 1
ATOM 1916 O O . ASP A 1 250 ? 7.656 -21.409 6.720 1.00 31.78 365 ASP A O 1
ATOM 1921 N N . VAL A 1 251 ? 9.378 -22.854 6.811 1.00 27.83 366 VAL A N 1
ATOM 1922 C CA . VAL A 1 251 ? 10.370 -21.794 6.564 1.00 25.64 366 VAL A CA 1
ATOM 1923 C C . VAL A 1 251 ? 10.129 -21.127 5.180 1.00 26.34 366 VAL A C 1
ATOM 1924 O O . VAL A 1 251 ? 10.115 -19.887 5.031 1.00 24.25 366 VAL A O 1
ATOM 1928 N N . VAL A 1 252 ? 9.882 -21.961 4.173 1.00 27.97 367 VAL A N 1
ATOM 1929 C CA . VAL A 1 252 ? 9.726 -21.481 2.809 1.00 27.58 367 VAL A CA 1
ATOM 1930 C C . VAL A 1 252 ? 8.460 -20.638 2.680 1.00 28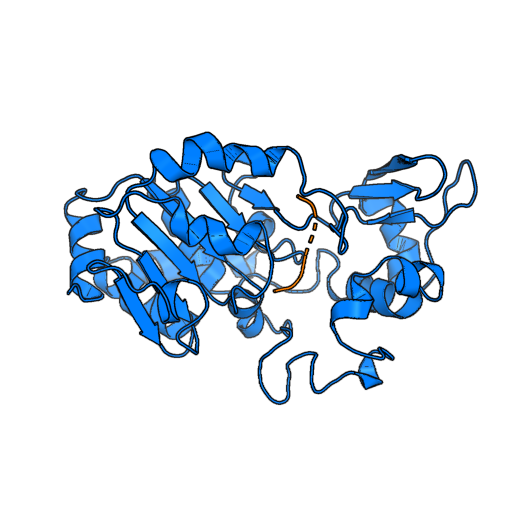.98 367 VAL A C 1
ATOM 1931 O O . VAL A 1 252 ? 8.469 -19.594 2.025 1.00 28.15 367 VAL A O 1
ATOM 1935 N N . HIS A 1 253 ? 7.421 -21.075 3.384 1.00 29.23 368 HIS A N 1
ATOM 1936 C CA . HIS A 1 253 ? 6.177 -20.360 3.470 1.00 29.13 368 HIS A CA 1
ATOM 1937 C C . HIS A 1 253 ? 6.365 -19.005 4.105 1.00 29.13 368 HIS A C 1
ATOM 1938 O O . HIS A 1 253 ? 5.925 -17.998 3.533 1.00 32.49 368 HIS A O 1
ATOM 1945 N N . GLY A 1 254 ? 7.058 -18.952 5.240 1.00 25.41 369 GLY A N 1
ATOM 1946 C CA . GLY A 1 254 ? 7.350 -17.671 5.883 1.00 23.48 369 GLY A CA 1
ATOM 1947 C C . GLY A 1 254 ? 8.125 -16.726 4.967 1.00 24.57 369 GLY A C 1
ATOM 1948 O O . GLY A 1 254 ? 7.804 -15.536 4.835 1.00 23.79 369 GLY A O 1
ATOM 1949 N N . VAL A 1 255 ? 9.152 -17.266 4.322 1.00 24.71 370 VAL A N 1
ATOM 1950 C CA . VAL A 1 255 ? 9.923 -16.512 3.375 1.00 23.06 370 VAL A CA 1
ATOM 1951 C C . VAL A 1 255 ? 9.035 -15.967 2.243 1.00 23.75 370 VAL A C 1
ATOM 1952 O O . VAL A 1 255 ? 9.215 -14.833 1.808 1.00 22.67 370 VAL A O 1
ATOM 1956 N N . GLU A 1 256 ? 8.064 -16.757 1.782 1.00 24.77 371 GLU A N 1
ATOM 1957 C CA . GLU A 1 256 ? 7.207 -16.318 0.663 1.00 26.08 371 GLU A CA 1
ATOM 1958 C C . GLU A 1 256 ? 6.310 -15.146 1.077 1.00 27.91 371 GLU A C 1
ATOM 1959 O O . GLU A 1 256 ? 6.106 -14.191 0.318 1.00 29.03 371 GLU A O 1
ATOM 1965 N N . SER A 1 257 ? 5.769 -15.239 2.282 1.00 27.57 372 SER A N 1
ATOM 1966 C CA . SER A 1 257 ? 4.886 -14.222 2.795 1.00 27.41 372 SER A CA 1
ATOM 1967 C C . SER A 1 257 ? 5.643 -12.904 2.890 1.00 28.55 372 SER A C 1
ATOM 1968 O O . SER A 1 257 ? 5.123 -11.833 2.478 1.00 30.00 372 SER A O 1
ATOM 1971 N N . LEU A 1 258 ? 6.878 -13.001 3.400 1.00 27.22 373 LEU A N 1
ATOM 1972 C CA . LEU A 1 258 ? 7.785 -11.858 3.525 1.00 25.40 373 LEU A CA 1
ATOM 1973 C C . LEU A 1 258 ? 8.171 -11.306 2.156 1.00 27.15 373 LEU A C 1
ATOM 1974 O O . LEU A 1 258 ? 8.044 -10.118 1.893 1.00 30.80 373 LEU A O 1
ATOM 1979 N N . VAL A 1 259 ? 8.626 -12.178 1.274 1.00 26.04 374 VAL A N 1
ATOM 1980 C CA . VAL A 1 259 ? 9.057 -11.759 -0.040 1.00 24.74 374 VAL A CA 1
ATOM 1981 C C . VAL A 1 259 ? 7.965 -10.946 -0.760 1.00 26.02 374 VAL A C 1
ATOM 1982 O O . VAL A 1 259 ? 8.271 -9.949 -1.431 1.00 27.88 374 VAL A O 1
ATOM 1986 N N . GLU A 1 260 ? 6.711 -11.364 -0.594 1.00 26.63 375 GLU A N 1
ATOM 1987 C CA . GLU A 1 260 ? 5.580 -10.746 -1.270 1.00 29.50 375 GLU A CA 1
ATOM 1988 C C . GLU A 1 260 ? 5.360 -9.384 -0.626 1.00 29.71 375 GLU A C 1
ATOM 1989 O O . GLU A 1 260 ? 5.166 -8.398 -1.327 1.00 27.09 375 GLU A O 1
ATOM 1995 N N . LEU A 1 261 ? 5.468 -9.317 0.698 1.00 30.18 376 LEU A N 1
ATOM 1996 C CA . LEU A 1 261 ? 5.339 -8.023 1.379 1.00 32.08 376 LEU A CA 1
ATOM 1997 C C . LEU A 1 261 ? 6.389 -7.014 0.924 1.00 32.69 376 LEU A C 1
ATOM 1998 O O . LEU A 1 261 ? 6.151 -5.809 0.962 1.00 35.54 376 LEU A O 1
ATOM 2003 N N . LEU A 1 262 ? 7.524 -7.514 0.454 1.00 31.40 377 LEU A N 1
ATOM 2004 C CA . LEU A 1 262 ? 8.613 -6.663 0.038 1.00 30.82 377 LEU A CA 1
ATOM 2005 C C . LEU A 1 262 ? 8.481 -6.290 -1.412 1.00 34.78 377 LEU A C 1
ATOM 2006 O O . LEU A 1 262 ? 9.290 -5.509 -1.934 1.00 40.79 377 LEU A O 1
ATOM 2011 N N . GLY A 1 263 ? 7.456 -6.836 -2.058 1.00 35.93 378 GLY A N 1
ATOM 2012 C CA . GLY A 1 263 ? 7.278 -6.708 -3.506 1.00 31.63 378 GLY A CA 1
ATOM 2013 C C . GLY A 1 263 ? 8.383 -7.373 -4.306 1.00 31.20 378 GLY A C 1
ATOM 2014 O O . GLY A 1 263 ? 8.735 -6.869 -5.344 1.00 32.82 378 GLY A O 1
ATOM 2015 N N . TRP A 1 264 ? 8.926 -8.508 -3.846 1.00 31.76 379 TRP A N 1
ATOM 2016 C CA . TRP A 1 264 ? 10.022 -9.202 -4.576 1.00 30.36 379 TRP A CA 1
ATOM 2017 C C . TRP A 1 264 ? 9.659 -10.425 -5.383 1.00 29.17 379 TRP A C 1
ATOM 2018 O O . TRP A 1 264 ? 10.536 -11.040 -5.980 1.00 29.48 379 TRP A O 1
ATOM 2029 N N . THR A 1 265 ? 8.386 -10.794 -5.411 1.00 27.17 380 THR A N 1
ATOM 2030 C CA . THR A 1 265 ? 8.006 -12.105 -5.922 1.00 26.04 380 THR A CA 1
ATOM 2031 C C . THR A 1 265 ? 8.421 -12.441 -7.375 1.00 29.60 380 THR A C 1
ATOM 2032 O O . THR A 1 265 ? 9.130 -13.444 -7.558 1.00 32.39 380 THR A O 1
ATOM 2036 N N . GLU A 1 266 ? 8.041 -11.659 -8.391 1.00 29.23 381 GLU A N 1
ATOM 2037 C CA . GLU A 1 266 ? 8.436 -12.086 -9.736 1.00 32.74 381 GLU A CA 1
ATOM 2038 C C . GLU A 1 266 ? 9.966 -12.159 -9.821 1.00 31.05 381 GLU A C 1
ATOM 2039 O O . GLU A 1 266 ? 10.542 -13.100 -10.388 1.00 28.50 381 GLU A O 1
ATOM 2045 N N . GLU A 1 267 ? 10.612 -11.192 -9.187 1.00 30.58 382 GLU A N 1
ATOM 2046 C CA . GLU A 1 267 ? 12.069 -11.113 -9.178 1.00 32.83 382 GLU A CA 1
ATOM 2047 C C . GLU A 1 267 ? 12.743 -12.408 -8.611 1.00 33.13 382 GLU A C 1
ATOM 2048 O O . GLU A 1 267 ? 13.681 -12.989 -9.206 1.00 31.01 382 GLU A O 1
ATOM 2054 N N . MET A 1 268 ? 12.213 -12.884 -7.492 1.00 32.47 383 MET A N 1
ATOM 2055 C CA . MET A 1 268 ? 12.683 -14.118 -6.891 1.00 31.64 383 MET A CA 1
ATOM 2056 C C . MET A 1 268 ? 12.383 -15.373 -7.680 1.00 29.09 383 MET A C 1
ATOM 2057 O O . MET A 1 268 ? 13.186 -16.317 -7.720 1.00 27.68 383 MET A O 1
ATOM 2062 N N . ARG A 1 269 ? 11.212 -15.411 -8.293 1.00 29.48 384 ARG A N 1
ATOM 2063 C CA . ARG A 1 269 ? 10.956 -16.503 -9.214 1.00 28.89 384 ARG A CA 1
ATOM 2064 C C . ARG A 1 269 ? 11.893 -16.449 -10.417 1.00 30.33 384 ARG A C 1
ATOM 2065 O O . ARG A 1 269 ? 12.449 -17.499 -10.737 1.00 30.12 384 ARG A O 1
ATOM 2073 N N . ASP A 1 270 ? 12.150 -15.275 -11.033 1.00 30.37 385 ASP A N 1
ATOM 2074 C CA . ASP A 1 270 ? 13.073 -15.297 -12.198 1.00 33.76 385 ASP A CA 1
ATOM 2075 C C . ASP A 1 270 ? 14.406 -15.885 -11.716 1.00 30.05 385 ASP A C 1
ATOM 2076 O O . ASP A 1 270 ? 14.967 -16.816 -12.321 1.00 27.69 385 ASP A O 1
ATOM 2081 N N . LEU A 1 271 ? 14.874 -15.361 -10.582 1.00 27.74 386 LEU A N 1
ATOM 2082 C CA . LEU A 1 271 ? 16.112 -15.829 -9.944 1.00 25.88 386 LEU A CA 1
ATOM 2083 C C . LEU A 1 271 ? 16.163 -17.345 -9.654 1.00 28.21 386 LEU A C 1
ATOM 2084 O O . LEU A 1 271 ? 17.113 -18.030 -10.091 1.00 29.05 386 LEU A O 1
ATOM 2089 N N . VAL A 1 272 ? 15.159 -17.873 -8.934 1.00 28.53 387 VAL A N 1
ATOM 2090 C CA . VAL A 1 272 ? 15.165 -19.314 -8.628 1.00 30.43 387 VAL A CA 1
ATOM 2091 C C . VAL A 1 272 ? 15.253 -20.133 -9.932 1.00 31.91 387 VAL A C 1
ATOM 2092 O O . VAL A 1 272 ? 16.058 -21.058 -10.070 1.00 31.66 387 VAL A O 1
ATOM 2096 N N . GLN A 1 273 ? 14.433 -19.728 -10.890 1.00 35.61 388 GLN A N 1
ATOM 2097 C CA . GLN A 1 273 ? 14.325 -20.343 -12.192 1.00 38.43 388 GLN A CA 1
ATOM 2098 C C . GLN A 1 273 ? 15.673 -20.400 -12.917 1.00 39.30 388 GLN A C 1
ATOM 2099 O O . GLN A 1 273 ? 16.188 -21.505 -13.187 1.00 37.74 388 GLN A O 1
ATOM 2105 N N . ARG A 1 274 ? 16.235 -19.222 -13.222 1.00 37.35 389 ARG A N 1
ATOM 2106 C CA . ARG A 1 274 ? 17.549 -19.126 -13.872 1.00 38.59 389 ARG A CA 1
ATOM 2107 C C . ARG A 1 274 ? 18.635 -19.919 -13.116 1.00 42.45 389 ARG A C 1
ATOM 2108 O O . ARG A 1 274 ? 19.537 -20.538 -13.723 1.00 45.87 389 ARG A O 1
ATOM 2116 N N . GLU A 1 275 ? 18.541 -19.929 -11.789 1.00 41.27 390 GLU A N 1
ATOM 2117 C CA . GLU A 1 275 ? 19.602 -20.539 -11.004 1.00 40.89 390 GLU A CA 1
ATOM 2118 C C . GLU A 1 275 ? 19.611 -22.077 -10.906 1.00 43.35 390 GLU A C 1
ATOM 2119 O O . GLU A 1 275 ? 20.675 -22.711 -11.073 1.00 41.09 390 GLU A O 1
ATOM 2125 N N . THR A 1 276 ? 18.450 -22.688 -10.648 1.00 42.70 391 THR A N 1
ATOM 2126 C CA . THR A 1 276 ? 18.447 -24.125 -10.388 1.00 44.21 391 THR A CA 1
ATOM 2127 C C . THR A 1 276 ? 18.675 -24.859 -11.701 1.00 47.46 391 THR A C 1
ATOM 2128 O O . THR A 1 276 ? 19.259 -25.936 -11.717 1.00 49.62 391 THR A O 1
ATOM 2132 N N . GLY A 1 277 ? 18.265 -24.228 -12.796 1.00 50.67 392 GLY A N 1
ATOM 2133 C CA . GLY A 1 277 ? 18.527 -24.727 -14.131 1.00 51.85 392 GLY A CA 1
ATOM 2134 C C . GLY A 1 277 ? 19.986 -25.039 -14.377 1.00 58.85 392 GLY A C 1
ATOM 2135 O O . GLY A 1 277 ? 20.298 -26.165 -14.747 1.00 64.78 392 GLY A O 1
ATOM 2136 N N . LYS A 1 278 ? 20.878 -24.059 -14.166 1.00 64.80 393 LYS A N 1
ATOM 2137 C CA . LYS A 1 278 ? 22.356 -24.234 -14.350 1.00 64.00 393 LYS A CA 1
ATOM 2138 C C . LYS A 1 278 ? 22.953 -25.517 -13.745 1.00 63.57 393 LYS A C 1
ATOM 2139 O O . LYS A 1 278 ? 23.817 -26.161 -14.344 1.00 62.21 393 LYS A O 1
ATOM 2145 N N . LEU A 1 279 ? 22.448 -25.892 -12.576 1.00 67.19 394 LEU A N 1
ATOM 2146 C CA . LEU A 1 279 ? 23.041 -26.943 -11.754 1.00 69.88 394 LEU A CA 1
ATOM 2147 C C . LEU A 1 279 ? 22.670 -28.373 -12.203 1.00 67.52 394 LEU A C 1
ATOM 2148 O O . LEU A 1 279 ? 22.443 -28.642 -13.391 1.00 66.04 394 LEU A O 1
ATOM 2153 N N . SER B 2 3 ? 34.510 -21.584 25.455 1.00 61.63 640 SER B N 1
ATOM 2154 C CA . SER B 2 3 ? 34.795 -20.812 24.192 1.00 67.38 640 SER B CA 1
ATOM 2155 C C . SER B 2 3 ? 34.788 -21.670 22.890 1.00 64.75 640 SER B C 1
ATOM 2156 O O . SER B 2 3 ? 34.813 -21.109 21.797 1.00 61.72 640 SER B O 1
ATOM 2159 N N . GLY B 2 4 ? 34.755 -23.005 23.011 1.00 52.07 641 GLY B N 1
ATOM 2160 C CA . GLY B 2 4 ? 34.597 -23.879 21.855 1.00 45.74 641 GLY B CA 1
ATOM 2161 C C . GLY B 2 4 ? 33.138 -24.225 21.549 1.00 46.18 641 GLY B C 1
ATOM 2162 O O . GLY B 2 4 ? 32.227 -23.852 22.292 1.00 51.98 641 GLY B O 1
ATOM 2210 N N . VAL B 2 6 ? 29.866 -25.818 21.784 1.00 34.22 643 VAL B N 1
ATOM 2211 C CA . VAL B 2 6 ? 29.257 -26.650 22.826 1.00 34.81 643 VAL B CA 1
ATOM 2212 C C . VAL B 2 6 ? 27.763 -26.715 22.692 1.00 35.50 643 VAL B C 1
ATOM 2213 O O . VAL B 2 6 ? 27.161 -25.782 22.187 1.00 35.62 643 VAL B O 1
ATOM 2217 N N . MET B 2 7 ? 27.182 -27.813 23.164 1.00 40.55 644 MET B N 1
ATOM 2218 C CA . MET B 2 7 ? 25.735 -27.948 23.346 1.00 45.93 644 MET B CA 1
ATOM 2219 C C . MET B 2 7 ? 25.218 -27.082 24.491 1.00 48.28 644 MET B C 1
ATOM 2220 O O . MET B 2 7 ? 25.986 -26.658 25.338 1.00 47.26 644 MET B O 1
ATOM 2225 N N . ARG B 2 8 ? 23.913 -26.831 24.520 1.00 55.88 645 ARG B N 1
ATOM 2226 C CA . ARG B 2 8 ? 23.287 -26.184 25.666 1.00 59.59 645 ARG B CA 1
ATOM 2227 C C . ARG B 2 8 ? 22.608 -27.209 26.550 1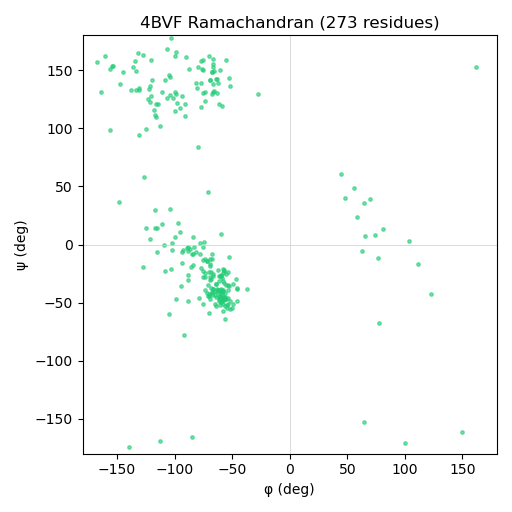.00 59.06 645 ARG B C 1
ATOM 2228 O O . ARG B 2 8 ? 23.167 -27.591 27.568 1.00 66.28 645 ARG B O 1
#

Organism: Homo sapiens (NCBI:txid9606)

Foldseek 3Di:
DDELLNVLVCVLVVVFAEEEEEEECLQCVVQVDEDQDDPPRHCQPVCVVQVHPHDLLLQAVVSCVVPVLSVLLVCLCLPPPHTEHDLSLLLVVVCVVVNRQQAYEYCDASCNNVLLPPDVVRYDNFQAYLQKKAFPPPRDIGGSVVCNVCSNVSHFDADPVPRGGIGRGGHGPPRHTDPVVVCLVVSQAPGQEYEYEADQLPDPPSSCSVVSHDLNHEYEYEEQDQHDCCVVVPGPRYYYDHDRRSVSSVVSCVSNVCPVVSVVSSVVRVVVD/DDDDD

Secondary structure (DSSP, 8-state):
---HHHHHHHHHTTS---EEEEE-GGGTGGGT---SSSTTTSGGG-HHHHT-SSGGGGG-HHHHHH--HHHHHHHHHHSTTSS---HHHHHHHHHHHTT-EEEEEE---S-HHHHTT--GGGEEETTEEEEEEEETTT--EEEGGGGHHHHHTT---B-TTT-PBEEEEEPPTTSPPPGGGGGHHHHHHH-SEEEEES----BTTTGGGGGGS-TTS-EEEEESS--GGGTSS--TTEEEEES-HHHHHHHHHHHTT-HHHHHHHHHHHHHH-/---B-

Nearest PDB structures (foldseek):
  8v2n-assembly1_A  TM=9.822E-01  e=7.609E-52  Homo sapiens
  6iso-assembly1_A  TM=9.776E-01  e=5.951E-52  Homo sapiens
  8hlw-assembly1_A  TM=9.749E-01  e=2.765E-51  Homo sapiens
  4bn5-assembly2_B  TM=9.474E-01  e=2.374E-50  Homo sapiens
  4o8z-assembly1_A  TM=8.977E-01  e=4.250E-51  Homo sapiens

Radius of gyration: 19.0 Å; Cα contacts (8 Å, |Δi|>4): 504; chains: 2; bounding box: 48×49×42 Å

B-factor: mean 33.82, std 13.46, range [14.35, 113.98]

InterPro domains:
  IPR003000 Sirtuin family [PF02146] (145-326)
  IPR026590 Sirtuin family, catalytic core domain [PS50305] (118-380)
  IPR026591 Sirtuin, catalytic core small domain superfamily [G3DSA:3.30.1600.10] (151-299)
  IPR029035 DHS-like NAD/FAD-binding domain superfamily [SSF52467] (124-394)
  IPR050134 NAD-dependent sirtuin protein deacylases [PTHR11085] (122-383)